Protein AF-A0A7K1UKZ8-F1 (afdb_monomer)

Radius of gyration: 24.45 Å; Cα contacts (8 Å, |Δi|>4): 675; chains: 1; bounding box: 59×45×68 Å

Structure 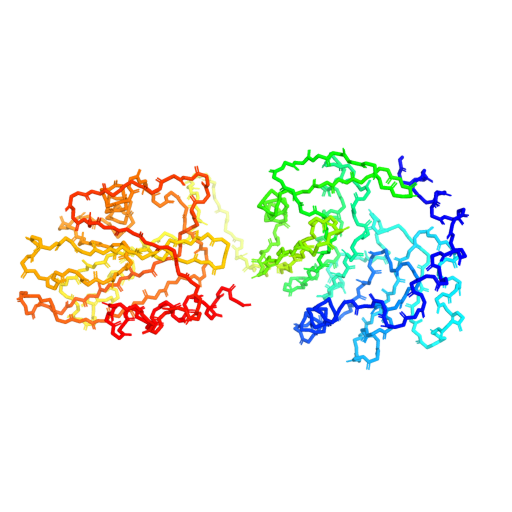(mmCIF, N/CA/C/O backbone):
data_AF-A0A7K1UKZ8-F1
#
_entry.id   AF-A0A7K1UKZ8-F1
#
loop_
_atom_site.group_PDB
_atom_site.id
_atom_site.type_symbol
_atom_site.label_atom_id
_atom_site.label_alt_id
_atom_site.label_comp_id
_atom_site.label_asym_id
_atom_site.label_entity_id
_atom_site.label_seq_id
_atom_site.pdbx_PDB_ins_code
_atom_site.Cartn_x
_atom_site.Cartn_y
_atom_site.Cartn_z
_atom_site.occupancy
_atom_site.B_iso_or_equiv
_atom_site.auth_seq_id
_atom_site.auth_comp_id
_atom_site.auth_asym_id
_atom_site.auth_atom_id
_atom_site.pdbx_PDB_model_num
ATOM 1 N N . MET A 1 1 ? 5.122 8.412 -27.633 1.00 58.38 1 MET A N 1
ATOM 2 C CA . MET A 1 1 ? 6.138 8.367 -26.555 1.00 58.38 1 MET A CA 1
ATOM 3 C C . MET A 1 1 ? 6.487 6.921 -26.185 1.00 58.38 1 MET A C 1
ATOM 5 O O . MET A 1 1 ? 7.669 6.599 -26.253 1.00 58.38 1 MET A O 1
ATOM 9 N N . ARG A 1 2 ? 5.505 6.025 -25.970 1.00 72.88 2 ARG A N 1
ATOM 10 C CA . ARG A 1 2 ? 5.730 4.571 -25.776 1.00 72.88 2 ARG A CA 1
ATOM 11 C C . ARG A 1 2 ? 6.567 3.891 -26.879 1.00 72.88 2 ARG A C 1
ATOM 13 O O . ARG A 1 2 ? 7.498 3.163 -26.563 1.00 72.88 2 ARG A O 1
ATOM 20 N N . GLU A 1 3 ? 6.360 4.220 -28.159 1.00 75.56 3 GLU A N 1
ATOM 21 C CA . GLU A 1 3 ? 7.221 3.733 -29.266 1.00 75.56 3 GLU A CA 1
ATOM 22 C C . GLU A 1 3 ? 8.694 4.164 -29.141 1.00 75.56 3 GLU A C 1
ATOM 24 O O . GLU A 1 3 ? 9.605 3.426 -29.521 1.00 75.56 3 GLU A O 1
ATOM 29 N N . GLY A 1 4 ? 8.946 5.352 -28.580 1.00 80.56 4 GLY A N 1
ATOM 30 C CA . GLY A 1 4 ? 10.297 5.849 -28.324 1.00 80.56 4 GLY A CA 1
ATOM 31 C C . GLY A 1 4 ? 10.990 5.081 -27.197 1.00 80.56 4 GLY A C 1
ATOM 32 O O . GLY A 1 4 ? 12.173 4.766 -27.317 1.00 80.56 4 GLY A O 1
ATOM 33 N N . VAL A 1 5 ? 10.238 4.735 -26.144 1.00 82.19 5 VAL A N 1
ATOM 34 C CA . VAL A 1 5 ? 10.697 3.888 -25.029 1.00 82.19 5 VAL A CA 1
ATOM 35 C C . VAL A 1 5 ? 10.978 2.467 -25.525 1.00 82.19 5 VAL A C 1
ATOM 37 O O . VAL A 1 5 ? 12.087 1.976 -25.319 1.00 82.19 5 VAL A O 1
ATOM 40 N N . ARG A 1 6 ? 10.049 1.860 -26.282 1.00 86.25 6 ARG A N 1
ATOM 41 C CA . ARG A 1 6 ? 10.244 0.561 -26.954 1.00 86.25 6 ARG A CA 1
ATOM 42 C C . ARG A 1 6 ? 11.535 0.542 -27.758 1.00 86.25 6 ARG A C 1
ATOM 44 O O . ARG A 1 6 ? 12.395 -0.297 -27.524 1.00 86.25 6 ARG A O 1
ATOM 51 N N . SER A 1 7 ? 11.704 1.512 -28.656 1.00 82.12 7 SER A N 1
ATOM 52 C CA . SER A 1 7 ? 12.892 1.602 -29.511 1.00 82.12 7 SER A CA 1
ATOM 53 C C . SER A 1 7 ? 14.187 1.738 -28.699 1.00 82.12 7 SER A C 1
ATOM 55 O O . SER A 1 7 ? 15.243 1.275 -29.127 1.00 82.12 7 SER A O 1
ATOM 57 N N . ALA A 1 8 ? 14.139 2.406 -27.541 1.00 83.31 8 ALA A N 1
ATOM 58 C CA . ALA A 1 8 ? 15.292 2.560 -26.661 1.00 83.31 8 ALA A CA 1
ATOM 59 C C . ALA A 1 8 ? 15.662 1.257 -25.942 1.00 83.31 8 ALA A C 1
ATOM 61 O O . ALA A 1 8 ? 16.851 0.938 -25.878 1.00 83.31 8 ALA A O 1
ATOM 62 N N . TYR A 1 9 ? 14.672 0.490 -25.479 1.00 84.56 9 TYR A N 1
ATOM 63 C CA . TYR A 1 9 ? 14.896 -0.850 -24.940 1.00 84.56 9 TYR A CA 1
ATOM 64 C C . TYR A 1 9 ? 15.387 -1.825 -26.009 1.00 84.56 9 TYR A C 1
ATOM 66 O O . TYR A 1 9 ? 16.390 -2.490 -25.777 1.00 84.56 9 TYR A O 1
ATOM 74 N N . GLN A 1 10 ? 14.780 -1.841 -27.201 1.00 84.50 10 GLN A N 1
ATOM 75 C CA . GLN A 1 10 ? 15.199 -2.700 -28.319 1.00 84.50 10 GLN A CA 1
ATOM 76 C C . GLN A 1 10 ? 16.688 -2.541 -28.646 1.00 84.50 10 GLN A C 1
ATOM 78 O O . GLN A 1 10 ? 17.429 -3.519 -28.708 1.00 84.50 10 GLN A O 1
ATOM 83 N N . ARG A 1 11 ? 17.178 -1.296 -28.741 1.00 85.69 11 ARG A N 1
ATOM 84 C CA . ARG A 1 11 ? 18.604 -1.017 -29.004 1.00 85.69 11 ARG A CA 1
ATOM 85 C C . ARG A 1 11 ? 19.558 -1.575 -27.946 1.00 85.69 11 ARG A C 1
ATOM 87 O O . ARG A 1 11 ? 20.734 -1.751 -28.245 1.00 85.69 11 ARG A O 1
ATOM 94 N N . ARG A 1 12 ? 19.081 -1.797 -26.720 1.00 82.56 12 ARG A N 1
ATOM 95 C CA . ARG A 1 12 ? 19.882 -2.254 -25.575 1.00 82.56 12 ARG A CA 1
ATOM 96 C C . ARG A 1 12 ? 19.432 -3.617 -25.048 1.00 82.56 12 ARG A C 1
ATOM 98 O O . ARG A 1 12 ? 19.890 -4.028 -23.985 1.00 82.56 12 ARG A O 1
ATOM 105 N N . ALA A 1 13 ? 18.573 -4.329 -25.780 1.00 78.56 13 ALA A N 1
ATOM 106 C CA . ALA A 1 13 ? 17.944 -5.554 -25.299 1.00 78.56 13 ALA A CA 1
ATOM 107 C C . ALA A 1 13 ? 18.986 -6.623 -24.942 1.00 78.56 13 ALA A C 1
ATOM 109 O O . ALA A 1 13 ? 18.919 -7.204 -23.864 1.00 78.56 13 ALA A O 1
ATOM 110 N N . GLY A 1 14 ? 20.014 -6.801 -25.781 1.00 75.06 14 GLY A N 1
ATOM 111 C CA . GLY A 1 14 ? 21.109 -7.740 -25.511 1.00 75.06 14 GLY A CA 1
ATOM 112 C C . GLY A 1 14 ? 21.893 -7.426 -24.229 1.00 75.06 14 GLY A C 1
ATOM 113 O O . GLY A 1 14 ? 22.193 -8.339 -23.463 1.00 75.06 14 GLY A O 1
ATOM 114 N N . GLU A 1 15 ? 22.170 -6.146 -23.952 1.00 78.25 15 GLU A N 1
ATOM 115 C CA . GLU A 1 15 ? 22.822 -5.718 -22.701 1.00 78.25 15 GLU A CA 1
ATOM 116 C C . GLU A 1 15 ? 21.927 -6.002 -21.488 1.00 78.25 15 GLU A C 1
ATOM 118 O O . GLU A 1 15 ? 22.398 -6.513 -20.476 1.00 78.25 15 GLU A O 1
ATOM 123 N N . TYR A 1 16 ? 20.629 -5.701 -21.595 1.00 72.69 16 TYR A N 1
ATOM 124 C CA . TYR A 1 16 ? 19.655 -5.907 -20.520 1.00 72.69 16 TYR A CA 1
ATOM 125 C C . TYR A 1 16 ? 19.423 -7.386 -20.219 1.00 72.69 16 TYR A C 1
ATOM 127 O O . TYR A 1 16 ? 19.373 -7.771 -19.056 1.00 72.69 16 TYR A O 1
ATOM 135 N N . VAL A 1 17 ? 19.329 -8.228 -21.249 1.00 73.62 17 VAL A N 1
ATOM 136 C CA . VAL A 1 17 ? 19.206 -9.684 -21.102 1.00 73.62 17 VAL A CA 1
ATOM 137 C C . VAL A 1 17 ? 20.426 -10.266 -20.391 1.00 73.62 17 VAL A C 1
ATOM 139 O O . VAL A 1 17 ? 20.264 -11.136 -19.540 1.00 73.62 17 VAL A O 1
ATOM 142 N N . GLN A 1 18 ? 21.633 -9.778 -20.690 1.00 68.50 18 GLN A N 1
ATOM 143 C CA . GLN A 1 18 ? 22.852 -10.217 -20.006 1.00 68.50 18 GLN A CA 1
ATOM 144 C C . GLN A 1 18 ? 22.936 -9.692 -18.567 1.00 68.50 18 GLN A C 1
ATOM 146 O O . GLN A 1 18 ? 23.303 -10.446 -17.671 1.00 68.50 18 GLN A O 1
ATOM 151 N N . ALA A 1 19 ? 22.578 -8.425 -18.335 1.00 64.50 19 ALA A N 1
ATOM 152 C CA . ALA A 1 19 ? 22.681 -7.779 -17.026 1.00 64.50 19 ALA A CA 1
ATOM 153 C C . ALA A 1 19 ? 21.597 -8.224 -16.028 1.00 64.50 19 ALA A C 1
ATOM 155 O O . ALA A 1 19 ? 21.877 -8.338 -14.841 1.00 64.50 19 ALA A O 1
ATOM 156 N N . LEU A 1 20 ? 20.371 -8.478 -16.495 1.00 59.72 20 LEU A N 1
ATOM 157 C CA . LEU A 1 20 ? 19.234 -8.927 -15.675 1.00 59.72 20 LEU A CA 1
ATOM 158 C C . LEU A 1 20 ? 19.019 -10.449 -15.735 1.00 59.72 20 LEU A C 1
ATOM 160 O O . LEU A 1 20 ? 18.125 -10.973 -15.080 1.00 59.72 20 LEU A O 1
ATOM 164 N N . GLY A 1 21 ? 19.794 -11.165 -16.556 1.00 48.41 21 GLY A N 1
ATOM 165 C CA . GLY A 1 21 ? 19.652 -12.606 -16.783 1.00 48.41 21 GLY A CA 1
ATOM 166 C C . GLY A 1 21 ? 20.233 -13.502 -15.689 1.00 48.41 21 GLY A C 1
ATOM 167 O O . GLY A 1 21 ? 19.978 -14.704 -15.714 1.00 48.41 21 GLY A O 1
ATOM 168 N N . SER A 1 22 ? 20.995 -12.963 -14.735 1.00 48.00 22 SER A N 1
ATOM 169 C CA . SER A 1 22 ? 21.419 -13.708 -13.546 1.00 48.00 22 SER A CA 1
ATOM 170 C C . SER A 1 22 ? 20.407 -13.511 -12.417 1.00 48.00 22 SER A C 1
ATOM 172 O O . SER A 1 22 ? 20.209 -12.385 -11.962 1.00 48.00 22 SER A O 1
ATOM 174 N N . LEU A 1 23 ? 19.822 -14.611 -11.927 1.00 44.19 23 LEU A N 1
ATOM 175 C CA . LEU A 1 23 ? 18.909 -14.658 -10.769 1.00 44.19 23 LEU A CA 1
ATOM 176 C C . LEU A 1 23 ? 19.487 -13.982 -9.501 1.00 44.19 23 LEU A C 1
ATOM 178 O O . LEU A 1 23 ? 18.732 -13.591 -8.617 1.00 44.19 23 LEU A O 1
ATOM 182 N N . ASP A 1 24 ? 20.806 -13.772 -9.448 1.00 44.72 24 ASP A N 1
ATOM 183 C CA . ASP A 1 24 ? 21.535 -13.069 -8.382 1.00 44.72 24 ASP A CA 1
ATOM 184 C C . ASP A 1 24 ? 21.300 -11.540 -8.326 1.00 44.72 24 ASP A C 1
ATOM 186 O O . ASP A 1 24 ? 21.796 -10.881 -7.414 1.00 44.72 24 ASP A O 1
ATOM 190 N N . VAL A 1 25 ? 20.564 -10.949 -9.280 1.00 49.34 25 VAL A N 1
ATOM 191 C CA . VAL A 1 25 ? 20.268 -9.495 -9.327 1.00 49.34 25 VAL A CA 1
ATOM 192 C C . VAL A 1 25 ? 18.915 -9.149 -8.691 1.00 49.34 25 VAL A C 1
ATOM 194 O O . VAL A 1 25 ? 18.618 -7.980 -8.444 1.00 49.34 25 VAL A O 1
ATOM 197 N N . MET A 1 26 ? 18.092 -10.150 -8.374 1.00 56.44 26 MET A N 1
ATOM 198 C CA . MET A 1 26 ? 16.847 -9.926 -7.645 1.00 56.44 26 MET A CA 1
ATOM 199 C C . MET A 1 26 ? 17.189 -9.561 -6.203 1.00 56.44 26 MET A C 1
ATOM 201 O O . MET A 1 26 ? 17.672 -10.402 -5.443 1.00 56.44 26 MET A O 1
ATOM 205 N N . ALA A 1 27 ? 16.931 -8.312 -5.811 1.00 66.00 27 ALA A N 1
ATOM 206 C CA . ALA A 1 27 ? 17.014 -7.940 -4.407 1.00 66.00 27 ALA A CA 1
ATOM 207 C C . ALA A 1 27 ? 16.127 -8.905 -3.606 1.00 66.00 27 ALA A C 1
ATOM 209 O O . ALA A 1 27 ? 14.957 -9.095 -3.944 1.00 66.00 27 ALA A O 1
ATOM 210 N N . SER A 1 28 ? 16.673 -9.529 -2.558 1.00 70.00 28 SER A N 1
ATOM 211 C CA . SER A 1 28 ? 15.958 -10.541 -1.767 1.00 70.00 28 SER A CA 1
ATOM 212 C C . SER A 1 28 ? 14.586 -10.052 -1.290 1.00 70.00 28 SER A C 1
ATOM 214 O O . SER A 1 28 ? 13.634 -10.827 -1.260 1.00 70.00 28 SER A O 1
ATOM 216 N N . ASN A 1 29 ? 14.475 -8.751 -1.008 1.00 71.50 29 ASN A N 1
ATOM 217 C CA . ASN A 1 29 ? 13.235 -8.091 -0.609 1.00 71.50 29 ASN A CA 1
ATOM 218 C C . ASN A 1 29 ? 12.181 -8.072 -1.730 1.00 71.50 29 ASN A C 1
ATOM 220 O O . ASN A 1 29 ? 11.011 -8.310 -1.455 1.00 71.50 29 ASN A O 1
ATOM 224 N N . ASP A 1 30 ? 12.580 -7.838 -2.985 1.00 82.06 30 ASP A N 1
ATOM 225 C CA . ASP A 1 30 ? 11.660 -7.845 -4.134 1.00 82.06 30 ASP A CA 1
ATOM 226 C C . ASP A 1 30 ? 11.121 -9.251 -4.370 1.00 82.06 30 ASP A C 1
ATOM 228 O O . ASP A 1 30 ? 9.927 -9.448 -4.584 1.00 82.06 30 ASP A O 1
ATOM 232 N N . ARG A 1 31 ? 12.004 -10.249 -4.257 1.00 83.94 31 ARG A N 1
ATOM 233 C CA . ARG A 1 31 ? 11.615 -11.654 -4.361 1.00 83.94 31 ARG A CA 1
ATOM 234 C C . ARG A 1 31 ? 10.628 -12.045 -3.275 1.00 83.94 31 ARG A C 1
ATOM 236 O O . ARG A 1 31 ? 9.640 -12.705 -3.586 1.00 83.94 31 ARG A O 1
ATOM 243 N N . GLN A 1 32 ? 10.892 -11.653 -2.033 1.00 84.19 32 GLN A N 1
ATOM 244 C CA . GLN A 1 32 ? 9.997 -11.929 -0.919 1.00 84.19 32 GLN A CA 1
ATOM 245 C C . GLN A 1 32 ? 8.630 -11.274 -1.144 1.00 84.19 32 GLN A C 1
ATOM 247 O O . GLN A 1 32 ? 7.627 -11.977 -1.125 1.00 84.19 32 GLN A O 1
ATOM 252 N N . LEU A 1 33 ? 8.593 -9.974 -1.450 1.00 84.75 33 LEU A N 1
ATOM 253 C CA . LEU A 1 33 ? 7.343 -9.244 -1.660 1.00 84.75 33 LEU A CA 1
ATOM 254 C C . LEU A 1 33 ? 6.517 -9.815 -2.820 1.00 84.75 33 LEU A C 1
ATOM 256 O O . LEU A 1 33 ? 5.311 -9.994 -2.683 1.00 84.75 33 LEU A O 1
ATOM 260 N N . ILE A 1 34 ? 7.150 -10.126 -3.956 1.00 93.00 34 ILE A N 1
ATOM 261 C CA . ILE A 1 34 ? 6.447 -10.699 -5.114 1.00 93.00 34 ILE A CA 1
ATOM 262 C C . ILE A 1 34 ? 5.932 -12.110 -4.802 1.00 93.00 34 ILE A C 1
ATOM 264 O O . ILE A 1 34 ? 4.845 -12.465 -5.253 1.00 93.00 34 ILE A O 1
ATOM 268 N N . SER A 1 35 ? 6.667 -12.897 -4.010 1.00 90.19 35 SER A N 1
ATOM 269 C CA . SER A 1 35 ? 6.220 -14.234 -3.591 1.00 90.19 35 SER A CA 1
ATOM 270 C C . SER A 1 35 ? 5.039 -14.151 -2.616 1.00 90.19 35 SER A C 1
ATOM 272 O O . SER A 1 35 ? 4.028 -14.805 -2.844 1.00 90.19 35 SER A O 1
ATOM 274 N N . GLU A 1 36 ? 5.119 -13.290 -1.594 1.00 89.50 36 GLU A N 1
ATOM 275 C CA . GLU A 1 36 ? 4.020 -13.024 -0.646 1.00 89.50 36 GLU A CA 1
ATOM 276 C C . GLU A 1 36 ? 2.758 -12.541 -1.375 1.00 89.50 36 GLU A C 1
ATOM 278 O O . GLU A 1 36 ? 1.648 -13.009 -1.115 1.00 89.50 36 GLU A O 1
ATOM 283 N N . TRP A 1 37 ? 2.927 -11.632 -2.339 1.00 94.38 37 TRP A N 1
ATOM 284 C CA . TRP A 1 37 ? 1.837 -11.172 -3.188 1.00 94.38 37 TRP A CA 1
ATOM 285 C C . TRP A 1 37 ? 1.213 -12.326 -3.970 1.00 94.38 37 TRP A C 1
ATOM 287 O O . TRP A 1 37 ? -0.006 -12.481 -3.941 1.00 94.38 37 TRP A O 1
ATOM 297 N N . ALA A 1 38 ? 2.030 -13.158 -4.618 1.00 93.62 38 ALA A N 1
ATOM 298 C CA . ALA A 1 38 ? 1.576 -14.284 -5.427 1.00 93.62 38 ALA A CA 1
ATOM 299 C C . ALA A 1 38 ? 0.776 -15.323 -4.626 1.00 93.62 38 ALA A C 1
ATOM 301 O O . ALA A 1 38 ? -0.231 -15.827 -5.121 1.00 93.62 38 ALA A O 1
ATOM 302 N N . GLU A 1 39 ? 1.177 -15.600 -3.383 1.00 89.81 39 GLU A N 1
ATOM 303 C CA . GLU A 1 39 ? 0.481 -16.527 -2.478 1.00 89.81 39 GLU A CA 1
ATOM 304 C C . GLU A 1 39 ? -0.950 -16.078 -2.141 1.00 89.81 39 GLU A C 1
ATOM 306 O O . GLU A 1 39 ? -1.807 -16.905 -1.828 1.00 89.81 39 GLU A O 1
ATOM 311 N N . SER A 1 40 ? -1.235 -14.777 -2.239 1.00 86.31 40 SER A N 1
ATOM 312 C CA . SER A 1 40 ? -2.568 -14.220 -1.985 1.00 86.31 40 SER A CA 1
ATOM 313 C C . SER A 1 40 ? -3.538 -14.333 -3.171 1.00 86.31 40 SER A C 1
ATOM 315 O O . SER A 1 40 ? -4.733 -14.049 -3.026 1.00 86.31 40 SER A O 1
ATOM 317 N N . LEU A 1 41 ? -3.042 -14.698 -4.359 1.00 91.12 41 LEU A N 1
ATOM 318 C CA . LEU A 1 41 ? -3.795 -14.594 -5.606 1.00 91.12 41 LEU A CA 1
ATOM 319 C C . LEU A 1 41 ? -4.626 -15.839 -5.894 1.00 91.12 41 LEU A C 1
ATOM 321 O O . LEU A 1 41 ? -4.264 -16.973 -5.594 1.00 91.12 41 LEU A O 1
ATOM 325 N N . THR A 1 42 ? -5.740 -15.615 -6.585 1.00 88.56 42 THR A N 1
ATOM 326 C CA . THR A 1 42 ? -6.522 -16.674 -7.225 1.00 88.56 42 THR A CA 1
ATOM 327 C C . THR A 1 42 ? -6.832 -16.260 -8.654 1.00 88.56 42 THR A C 1
ATOM 329 O O . THR A 1 42 ? -7.158 -15.101 -8.901 1.00 88.56 42 THR A O 1
ATOM 332 N N . GLY A 1 43 ? -6.750 -17.200 -9.595 1.00 94.44 43 GLY A N 1
ATOM 333 C CA . GLY A 1 43 ? -6.944 -16.930 -11.021 1.00 94.44 43 GLY A CA 1
ATOM 334 C C . GLY A 1 43 ? -5.651 -16.565 -11.754 1.00 94.44 43 GLY A C 1
ATOM 335 O O . GLY A 1 43 ? -4.557 -16.644 -11.200 1.00 94.44 43 GLY A O 1
ATOM 336 N N . ARG A 1 44 ? -5.796 -16.201 -13.030 1.00 97.88 44 ARG A N 1
ATOM 337 C CA . ARG A 1 44 ? -4.674 -15.925 -13.933 1.00 97.88 44 ARG A CA 1
ATOM 338 C C . ARG A 1 44 ? -3.951 -14.629 -13.578 1.00 97.88 44 ARG A C 1
ATOM 340 O O . ARG A 1 44 ? -4.593 -13.634 -13.246 1.00 97.88 44 ARG A O 1
ATOM 347 N N . VAL A 1 45 ? -2.632 -14.626 -13.718 1.00 98.62 45 VAL A N 1
ATOM 348 C CA . VAL A 1 45 ? -1.763 -13.479 -13.457 1.00 98.62 45 VAL A CA 1
ATOM 349 C C . VAL A 1 45 ? -1.081 -13.012 -14.738 1.00 98.62 45 VAL A C 1
ATOM 351 O O . VAL A 1 45 ? -0.701 -13.817 -15.587 1.00 98.62 45 VAL A O 1
ATOM 354 N N . VAL A 1 46 ? -0.904 -11.701 -14.868 1.00 98.69 46 VAL A N 1
ATOM 355 C CA . VAL A 1 46 ? -0.099 -11.096 -15.934 1.00 98.69 46 VAL A CA 1
ATOM 356 C C . VAL A 1 46 ? 1.104 -10.394 -15.332 1.00 98.69 46 VAL A C 1
ATOM 358 O O . VAL A 1 46 ? 0.949 -9.577 -14.430 1.00 98.69 46 VAL A O 1
ATOM 361 N N . ASP A 1 47 ? 2.289 -10.676 -15.861 1.00 98.62 47 ASP A N 1
ATOM 362 C CA . ASP A 1 47 ? 3.484 -9.857 -15.652 1.00 98.62 47 ASP A CA 1
ATOM 363 C C . ASP A 1 47 ? 3.568 -8.823 -16.787 1.00 98.62 47 ASP A C 1
ATOM 365 O O . ASP A 1 47 ? 3.936 -9.134 -17.922 1.00 98.62 47 ASP A O 1
ATOM 369 N N . ALA A 1 48 ? 3.095 -7.610 -16.501 1.00 98.38 48 ALA A N 1
ATOM 370 C CA . ALA A 1 48 ? 2.905 -6.513 -17.439 1.00 98.38 48 ALA A CA 1
ATOM 371 C C . ALA A 1 48 ? 4.201 -5.710 -17.607 1.00 98.38 48 ALA A C 1
ATOM 373 O O . ALA A 1 48 ? 4.596 -4.950 -16.721 1.00 98.38 48 ALA A O 1
ATOM 374 N N . GLY A 1 49 ? 4.833 -5.836 -18.773 1.00 96.88 49 GLY A N 1
ATOM 375 C CA . GLY A 1 49 ? 6.192 -5.360 -19.033 1.00 96.88 49 GLY A CA 1
ATOM 376 C C . GLY A 1 49 ? 7.241 -6.299 -18.441 1.00 96.88 49 GLY A C 1
ATOM 377 O O . GLY A 1 49 ? 8.132 -5.849 -17.723 1.00 96.88 49 GLY A O 1
ATOM 378 N N . CYS A 1 50 ? 7.112 -7.603 -18.715 1.00 96.38 50 CYS A N 1
ATOM 379 C CA . CYS A 1 50 ? 7.923 -8.653 -18.089 1.00 96.38 50 CYS A CA 1
ATOM 380 C C . CYS A 1 50 ? 9.421 -8.590 -18.434 1.00 96.38 50 CYS A C 1
ATOM 382 O O . CYS A 1 50 ? 10.249 -9.260 -17.803 1.00 96.38 50 CYS A O 1
ATOM 384 N N . GLY A 1 51 ? 9.789 -7.834 -19.473 1.00 93.69 51 GLY A N 1
ATOM 385 C CA . GLY A 1 51 ? 11.144 -7.735 -19.982 1.00 93.69 51 GLY A CA 1
ATOM 386 C C . GLY A 1 51 ? 11.751 -9.122 -20.228 1.00 93.69 51 GLY A C 1
ATOM 387 O O . GLY A 1 51 ? 11.104 -9.992 -20.814 1.00 93.69 51 GLY A O 1
ATOM 388 N N . PRO A 1 52 ? 12.980 -9.381 -19.746 1.00 90.81 52 PRO A N 1
ATOM 389 C CA . PRO A 1 52 ? 13.628 -10.685 -19.865 1.00 90.81 52 PRO A CA 1
ATOM 390 C C . PRO A 1 52 ? 12.931 -11.853 -19.127 1.00 90.81 52 PRO A C 1
ATOM 392 O O . PRO A 1 52 ? 13.462 -12.959 -19.170 1.00 90.81 52 PRO A O 1
ATOM 395 N N . GLY A 1 53 ? 11.814 -11.646 -18.423 1.00 94.00 53 GLY A N 1
ATOM 396 C CA . GLY A 1 53 ? 10.930 -12.723 -17.958 1.00 94.00 53 GLY A CA 1
ATOM 397 C C . GLY A 1 53 ? 11.322 -13.435 -16.660 1.00 94.00 53 GLY A C 1
ATOM 398 O O . GLY A 1 53 ? 10.764 -14.485 -16.358 1.00 94.00 53 GLY A O 1
ATOM 399 N N . HIS A 1 54 ? 12.269 -12.907 -15.879 1.00 91.25 54 HIS A N 1
ATOM 400 C CA . HIS A 1 54 ? 12.716 -13.552 -14.634 1.00 91.25 54 HIS A CA 1
ATOM 401 C C . HIS A 1 54 ? 11.637 -13.554 -13.535 1.00 91.25 54 HIS A C 1
ATOM 403 O O . HIS A 1 54 ? 11.498 -14.551 -12.831 1.00 91.25 54 HIS A O 1
ATOM 409 N N . TRP A 1 55 ? 10.838 -12.485 -13.413 1.00 94.62 55 TRP A N 1
ATOM 410 C CA . TRP A 1 55 ? 9.698 -12.450 -12.486 1.00 94.62 55 TRP A CA 1
ATOM 411 C C . TRP A 1 55 ? 8.574 -13.379 -12.936 1.00 94.62 55 TRP A C 1
ATOM 413 O O . TRP A 1 55 ? 8.069 -14.156 -12.129 1.00 94.62 55 TRP A O 1
ATOM 423 N N . THR A 1 56 ? 8.253 -13.382 -14.232 1.00 97.50 56 THR A N 1
ATOM 424 C CA . THR A 1 56 ? 7.314 -14.349 -14.813 1.00 97.50 56 THR A CA 1
ATOM 425 C C . THR A 1 56 ? 7.746 -15.788 -14.521 1.00 97.50 56 THR A C 1
ATOM 427 O O . THR A 1 56 ? 6.927 -16.599 -14.100 1.00 97.50 56 THR A O 1
ATOM 430 N N . GLN A 1 57 ? 9.038 -16.100 -14.683 1.00 95.94 57 GLN A N 1
ATOM 431 C CA . GLN A 1 57 ? 9.589 -17.419 -14.367 1.00 95.94 57 GLN A CA 1
ATOM 432 C C . GLN A 1 57 ? 9.426 -17.767 -12.885 1.00 95.94 57 GLN A C 1
ATOM 434 O O . GLN A 1 57 ? 8.985 -18.870 -12.573 1.00 95.94 57 GLN A O 1
ATOM 439 N N . LEU A 1 58 ? 9.756 -16.843 -11.977 1.00 94.06 58 LEU A N 1
ATOM 440 C CA . LEU A 1 58 ? 9.602 -17.055 -10.535 1.00 94.06 58 LEU A CA 1
ATOM 441 C C . LEU A 1 58 ? 8.148 -17.400 -10.172 1.00 94.06 58 LEU A C 1
ATOM 443 O O . LEU A 1 58 ? 7.899 -18.339 -9.414 1.00 94.06 58 LEU A O 1
ATOM 447 N N . LEU A 1 59 ? 7.190 -16.646 -10.716 1.00 96.75 59 LEU A N 1
ATOM 448 C CA . LEU A 1 59 ? 5.763 -16.871 -10.486 1.00 96.75 59 LEU A CA 1
ATOM 449 C C . LEU A 1 59 ? 5.318 -18.228 -11.048 1.00 96.75 59 LEU A C 1
ATOM 451 O O . LEU A 1 59 ? 4.632 -18.985 -10.361 1.00 96.75 59 LEU A O 1
ATOM 455 N N . TYR A 1 60 ? 5.768 -18.571 -12.257 1.00 97.69 60 TYR A N 1
ATOM 456 C CA . TYR A 1 60 ? 5.474 -19.854 -12.894 1.00 97.69 60 TYR A CA 1
ATOM 457 C C . TYR A 1 60 ? 6.005 -21.040 -12.072 1.00 97.69 60 TYR A C 1
ATOM 459 O O . TYR A 1 60 ? 5.275 -21.998 -11.817 1.00 97.69 60 TYR A O 1
ATOM 467 N N . GLU A 1 61 ? 7.249 -20.969 -11.586 1.00 95.31 61 GLU A N 1
ATOM 468 C CA . GLU A 1 61 ? 7.844 -22.000 -10.719 1.00 95.31 61 GLU A CA 1
ATOM 469 C C . GLU A 1 61 ? 7.127 -22.138 -9.371 1.00 95.31 61 GLU A C 1
ATOM 471 O O . GLU A 1 61 ? 7.132 -23.216 -8.776 1.00 95.31 61 GLU A O 1
ATOM 476 N N . SER A 1 62 ? 6.471 -21.069 -8.919 1.00 93.31 62 SER A N 1
ATOM 477 C CA . SER A 1 62 ? 5.648 -21.055 -7.706 1.00 93.31 62 SER A CA 1
ATOM 478 C C . SER A 1 62 ? 4.237 -21.622 -7.933 1.00 93.31 62 SER A C 1
ATOM 480 O O . SER A 1 62 ? 3.431 -21.657 -7.008 1.00 93.31 62 SER A O 1
ATOM 482 N N . GLY A 1 63 ? 3.928 -22.094 -9.147 1.00 95.81 63 GLY A N 1
ATOM 483 C CA . GLY A 1 63 ? 2.646 -22.712 -9.495 1.00 95.81 63 GLY A CA 1
ATOM 484 C C . GLY A 1 63 ? 1.543 -21.723 -9.882 1.00 95.81 63 GLY A C 1
ATOM 485 O O . GLY A 1 63 ? 0.384 -22.125 -9.987 1.00 95.81 63 GLY A O 1
ATOM 486 N N . VAL A 1 64 ? 1.879 -20.450 -10.104 1.00 97.31 64 VAL A N 1
ATOM 487 C CA . VAL A 1 64 ? 0.930 -19.426 -10.559 1.00 97.31 64 VAL A CA 1
ATOM 488 C C . VAL A 1 64 ? 0.628 -19.620 -12.052 1.00 97.31 64 VAL A C 1
ATOM 490 O O . VAL A 1 64 ? 1.548 -19.774 -12.855 1.00 97.31 64 VAL A O 1
ATOM 493 N N . ASP A 1 65 ? -0.651 -19.562 -12.451 1.00 97.81 65 ASP A N 1
ATOM 494 C CA . ASP A 1 65 ? -1.047 -19.448 -13.868 1.00 97.81 65 ASP A CA 1
ATOM 495 C C . ASP A 1 65 ? -0.697 -18.043 -14.369 1.00 97.81 65 ASP A C 1
ATOM 497 O O . ASP A 1 65 ? -1.514 -17.125 -14.291 1.00 97.81 65 ASP A O 1
ATOM 501 N N . VAL A 1 66 ? 0.548 -17.859 -14.807 1.00 98.56 66 VAL A N 1
ATOM 502 C CA . VAL A 1 66 ? 1.105 -16.563 -15.206 1.00 98.56 66 VAL A CA 1
ATOM 503 C C . VAL A 1 66 ? 1.455 -16.523 -16.692 1.00 98.56 66 VAL A C 1
ATOM 505 O O . VAL A 1 66 ? 1.940 -17.501 -17.261 1.00 98.56 66 VAL A O 1
ATOM 508 N N . VAL A 1 67 ? 1.258 -15.358 -17.309 1.00 98.62 67 VAL A N 1
ATOM 509 C CA . VAL A 1 67 ? 1.800 -15.017 -18.629 1.00 98.62 67 VAL A CA 1
ATOM 510 C C . VAL A 1 67 ? 2.548 -13.688 -18.568 1.00 98.62 67 VAL A C 1
ATOM 512 O O . VAL A 1 67 ? 2.052 -12.708 -18.011 1.00 98.62 67 VAL A O 1
ATOM 515 N N . GLY A 1 68 ? 3.754 -13.653 -19.130 1.00 98.56 68 GLY A N 1
ATOM 516 C CA . GLY A 1 68 ? 4.529 -12.424 -19.283 1.00 98.56 68 GLY A CA 1
ATOM 517 C C . GLY A 1 68 ? 4.171 -11.706 -20.579 1.00 98.56 68 GLY A C 1
ATOM 518 O O . GLY A 1 68 ? 4.125 -12.335 -21.636 1.00 98.56 68 GLY A O 1
ATOM 519 N N . ILE A 1 69 ? 3.921 -10.400 -20.511 1.00 98.38 69 ILE A N 1
ATOM 520 C CA . ILE A 1 69 ? 3.628 -9.563 -21.679 1.00 98.38 69 ILE A CA 1
ATOM 521 C C . ILE A 1 69 ? 4.658 -8.443 -21.759 1.00 98.38 69 ILE A C 1
ATOM 523 O O . ILE A 1 69 ? 4.821 -7.689 -20.803 1.00 98.38 69 ILE A O 1
ATOM 527 N N . ASP A 1 70 ? 5.321 -8.290 -22.904 1.00 97.31 70 ASP A N 1
ATOM 528 C CA . ASP A 1 70 ? 6.225 -7.164 -23.152 1.00 97.31 70 ASP A CA 1
ATOM 529 C C . ASP A 1 70 ? 6.118 -6.651 -24.593 1.00 97.31 70 ASP A C 1
ATOM 531 O O . ASP A 1 70 ? 5.853 -7.405 -25.529 1.00 97.31 70 ASP A O 1
ATOM 535 N N . MET A 1 71 ? 6.330 -5.350 -24.788 1.00 95.12 71 MET A N 1
ATOM 536 C CA . MET A 1 71 ? 6.251 -4.710 -26.103 1.00 95.12 71 MET A CA 1
ATOM 537 C C . MET A 1 71 ? 7.541 -4.861 -26.929 1.00 95.12 71 MET A C 1
ATOM 539 O O . MET A 1 71 ? 7.566 -4.513 -28.113 1.00 95.12 71 MET A O 1
ATOM 543 N N . VAL A 1 72 ? 8.631 -5.308 -26.299 1.00 93.62 72 VAL A N 1
ATOM 544 C CA . VAL A 1 72 ? 9.951 -5.525 -26.898 1.00 93.62 72 VAL A CA 1
ATOM 545 C C . VAL A 1 72 ? 10.070 -6.991 -27.312 1.00 93.62 72 VAL A C 1
ATOM 547 O O . VAL A 1 72 ? 10.292 -7.875 -26.486 1.00 93.62 72 VAL A O 1
ATOM 550 N N . GLU A 1 73 ? 9.938 -7.246 -28.612 1.00 94.44 73 GLU A N 1
ATOM 551 C CA . GLU A 1 73 ? 9.967 -8.593 -29.206 1.00 94.44 73 GLU A CA 1
ATOM 552 C C . GLU A 1 73 ? 11.220 -9.381 -28.797 1.00 94.44 73 GLU A C 1
ATOM 554 O O . GLU A 1 73 ? 11.122 -10.531 -28.378 1.00 94.44 73 GLU A O 1
ATOM 559 N N . GLU A 1 74 ? 12.383 -8.730 -28.800 1.00 92.75 74 GLU A N 1
ATOM 560 C CA . GLU A 1 74 ? 13.671 -9.328 -28.451 1.00 92.75 74 GLU A CA 1
ATOM 561 C C . GLU A 1 74 ? 13.729 -9.820 -26.992 1.00 92.75 74 GLU A C 1
ATOM 563 O O . GLU A 1 74 ? 14.419 -10.796 -26.683 1.00 92.75 74 GLU A O 1
ATOM 568 N N . PHE A 1 75 ? 12.996 -9.173 -26.078 1.00 93.81 75 PHE A N 1
ATOM 569 C CA . PHE A 1 75 ? 12.876 -9.636 -24.696 1.00 93.81 75 PHE A CA 1
ATOM 570 C C . PHE A 1 75 ? 12.017 -10.891 -24.603 1.00 93.81 75 PHE A C 1
ATOM 572 O O . PHE A 1 75 ? 12.423 -11.848 -23.943 1.00 93.81 75 PHE A O 1
ATOM 579 N N . VAL A 1 76 ? 10.882 -10.914 -25.303 1.00 96.25 76 VAL A N 1
ATOM 580 C CA . VAL A 1 76 ? 9.968 -12.062 -25.332 1.00 96.25 76 VAL A CA 1
ATOM 581 C C . VAL A 1 76 ? 10.629 -13.277 -25.982 1.00 96.25 76 VAL A C 1
ATOM 583 O O . VAL A 1 76 ? 10.533 -14.381 -25.449 1.00 96.25 76 VAL A O 1
ATOM 586 N N . GLU A 1 77 ? 11.335 -13.096 -27.100 1.00 95.69 77 GLU A N 1
ATOM 587 C CA . GLU A 1 77 ? 12.099 -14.164 -27.755 1.00 95.69 77 GLU A CA 1
ATOM 588 C C . GLU A 1 77 ? 13.156 -14.741 -26.809 1.00 95.69 77 GLU A C 1
ATOM 590 O O . GLU A 1 77 ? 13.177 -15.946 -26.552 1.00 95.69 77 GLU A O 1
ATOM 595 N N . SER A 1 78 ? 13.965 -13.876 -26.193 1.00 93.81 78 SER A N 1
ATOM 596 C CA . SER A 1 78 ? 14.984 -14.305 -25.235 1.00 93.81 78 SER A CA 1
ATOM 597 C C . SER A 1 78 ? 14.393 -14.967 -23.983 1.00 93.81 78 SER A C 1
ATOM 599 O O . SER A 1 78 ? 15.004 -15.871 -23.407 1.00 93.81 78 SER A O 1
ATOM 601 N N . ALA A 1 79 ? 13.232 -14.514 -23.504 1.00 94.94 79 ALA A N 1
ATOM 602 C CA . ALA A 1 79 ? 12.530 -15.129 -22.380 1.00 94.94 79 ALA A CA 1
ATOM 603 C C . ALA A 1 79 ? 12.044 -16.542 -22.737 1.00 94.94 79 ALA A C 1
ATOM 605 O O . ALA A 1 79 ? 12.306 -17.473 -21.981 1.00 94.94 79 ALA A O 1
ATOM 606 N N . LYS A 1 80 ? 11.449 -16.732 -23.923 1.00 97.06 80 LYS A N 1
ATOM 607 C CA . LYS A 1 80 ? 11.025 -18.052 -24.429 1.00 97.06 80 LYS A CA 1
ATOM 608 C C . LYS A 1 80 ? 12.188 -19.025 -24.597 1.00 97.06 80 LYS A C 1
ATOM 610 O O . LYS A 1 80 ? 12.038 -20.206 -24.300 1.00 97.06 80 LYS A O 1
ATOM 615 N N . GLU A 1 81 ? 13.344 -18.548 -25.055 1.00 95.25 81 GLU A N 1
ATOM 616 C CA . GLU A 1 81 ? 14.543 -19.385 -25.180 1.00 95.25 81 GLU A CA 1
ATOM 617 C C . GLU A 1 81 ? 15.076 -19.848 -23.818 1.00 95.25 81 GLU A C 1
ATOM 619 O O . GLU A 1 81 ? 15.459 -21.007 -23.662 1.00 95.25 81 GLU A O 1
ATOM 624 N N . ARG A 1 82 ? 15.095 -18.954 -22.821 1.00 92.88 82 ARG A N 1
ATOM 625 C CA . ARG A 1 82 ? 15.605 -19.259 -21.474 1.00 92.88 82 ARG A CA 1
ATOM 626 C C . ARG A 1 82 ? 14.624 -20.069 -20.635 1.00 92.88 82 ARG A C 1
ATOM 628 O O . ARG A 1 82 ? 15.050 -20.918 -19.856 1.00 92.88 82 ARG A O 1
ATOM 635 N N . PHE A 1 83 ? 13.331 -19.819 -20.805 1.00 96.06 83 PHE A N 1
ATOM 636 C CA . PHE A 1 83 ? 12.251 -20.373 -19.996 1.00 96.06 83 PHE A CA 1
ATOM 637 C C . PHE A 1 83 ? 11.184 -21.022 -20.895 1.00 96.06 83 PHE A C 1
ATOM 639 O O . PHE A 1 83 ? 10.052 -20.547 -20.969 1.00 96.06 83 PHE A O 1
ATOM 646 N N . PRO A 1 84 ? 11.508 -22.130 -21.588 1.00 96.50 84 PRO A N 1
ATOM 647 C CA . PRO A 1 84 ? 10.665 -22.687 -22.653 1.00 96.50 84 PRO A CA 1
ATOM 648 C C . PRO A 1 84 ? 9.311 -23.240 -22.185 1.00 96.50 84 PRO A C 1
ATOM 650 O O . PRO A 1 84 ? 8.461 -23.545 -23.016 1.00 96.50 84 PRO A O 1
ATOM 653 N N . SER A 1 85 ? 9.113 -23.417 -20.876 1.00 97.31 85 SER A N 1
ATOM 654 C CA . SER A 1 85 ? 7.830 -23.848 -20.296 1.00 97.31 85 SER A CA 1
ATOM 655 C C . SER A 1 85 ? 6.945 -22.685 -19.843 1.00 97.31 85 SER A C 1
ATOM 657 O O . SER A 1 85 ? 5.760 -22.896 -19.612 1.00 97.31 85 SER A O 1
ATOM 659 N N . THR A 1 86 ? 7.498 -21.477 -19.732 1.00 98.19 86 THR A N 1
ATOM 660 C CA . THR A 1 86 ? 6.795 -20.315 -19.183 1.00 98.19 86 THR A CA 1
ATOM 661 C C . THR A 1 86 ? 6.118 -19.529 -20.311 1.00 98.19 86 THR A C 1
ATOM 663 O O . THR A 1 86 ? 6.757 -19.266 -21.335 1.00 98.19 86 THR A O 1
ATOM 666 N N . PRO A 1 87 ? 4.827 -19.166 -20.183 1.00 98.38 87 PRO A N 1
ATOM 667 C CA . PRO A 1 87 ? 4.122 -18.419 -21.221 1.00 98.38 87 PRO A CA 1
ATOM 668 C C . PRO A 1 87 ? 4.611 -16.968 -21.337 1.00 98.38 87 PRO A C 1
ATOM 670 O O . PRO A 1 87 ? 4.614 -16.224 -20.356 1.00 98.38 87 PRO A O 1
ATOM 673 N N . PHE A 1 88 ? 4.945 -16.545 -22.560 1.00 98.44 88 PHE A N 1
ATOM 674 C CA . PHE A 1 88 ? 5.271 -15.152 -22.883 1.00 98.44 88 PHE A CA 1
ATOM 675 C C . PHE A 1 88 ? 4.625 -14.711 -24.197 1.00 98.44 88 PHE A C 1
ATOM 677 O O . PHE A 1 88 ? 4.627 -15.456 -25.186 1.00 98.44 88 PHE A O 1
ATOM 684 N N . GLU A 1 89 ? 4.159 -13.469 -24.250 1.00 98.00 89 GLU A N 1
ATOM 685 C CA . GLU A 1 89 ? 3.535 -12.869 -25.426 1.00 98.00 89 GLU A CA 1
ATOM 686 C C . GLU A 1 89 ? 4.047 -11.450 -25.683 1.00 98.00 89 GLU A C 1
ATOM 688 O O . GLU A 1 89 ? 4.422 -10.717 -24.770 1.00 98.00 89 GLU A O 1
ATOM 693 N N . VAL A 1 90 ? 4.070 -11.068 -26.960 1.00 97.69 90 VAL A N 1
ATOM 694 C CA . VAL A 1 90 ? 4.371 -9.689 -27.353 1.00 97.69 90 VAL A CA 1
ATOM 695 C C . VAL A 1 90 ? 3.084 -8.877 -27.253 1.00 97.69 90 VAL A C 1
ATOM 697 O O . VAL A 1 90 ? 2.092 -9.237 -27.885 1.00 97.69 90 VAL A O 1
ATOM 700 N N . GLY A 1 91 ? 3.093 -7.776 -26.503 1.00 95.94 91 GLY A N 1
ATOM 701 C CA . GLY A 1 91 ? 1.907 -6.938 -26.313 1.00 95.94 91 GLY A CA 1
ATOM 702 C C . GLY A 1 91 ? 2.189 -5.606 -25.617 1.00 95.94 91 GLY A C 1
ATOM 703 O O . GLY A 1 91 ? 3.243 -5.410 -25.021 1.00 95.94 91 GLY A O 1
ATOM 704 N N . ASP A 1 92 ? 1.240 -4.672 -25.709 1.00 94.81 92 ASP A N 1
ATOM 705 C CA . ASP A 1 92 ? 1.271 -3.405 -24.965 1.00 94.81 92 ASP A CA 1
ATOM 706 C C . ASP A 1 92 ? 0.455 -3.578 -23.680 1.00 94.81 92 ASP A C 1
ATOM 708 O O . ASP A 1 92 ? -0.743 -3.848 -23.740 1.00 94.81 92 ASP A O 1
ATOM 712 N N . PHE A 1 93 ? 1.076 -3.401 -22.512 1.00 94.81 93 PHE A N 1
ATOM 713 C CA . PHE A 1 93 ? 0.352 -3.486 -21.242 1.00 94.81 93 PHE A CA 1
ATOM 714 C C . PHE A 1 93 ? -0.714 -2.391 -21.087 1.00 94.81 93 PHE A C 1
ATOM 716 O O . PHE A 1 93 ? -1.591 -2.513 -20.242 1.00 94.81 93 PHE A O 1
ATOM 723 N N . ALA A 1 94 ? -0.661 -1.318 -21.884 1.00 94.19 94 ALA A N 1
ATOM 724 C CA . ALA A 1 94 ? -1.706 -0.298 -21.913 1.00 94.19 94 ALA A CA 1
ATOM 725 C C . ALA A 1 94 ? -2.945 -0.723 -22.730 1.00 94.19 94 ALA A C 1
ATOM 727 O O . ALA A 1 94 ? -3.892 0.052 -22.836 1.00 94.19 94 ALA A O 1
ATOM 728 N N . SER A 1 95 ? -2.923 -1.911 -23.346 1.00 95.06 95 SER A N 1
ATOM 729 C CA . SER A 1 95 ? -4.047 -2.534 -24.053 1.00 95.06 95 SER A CA 1
ATOM 730 C C . SER A 1 95 ? -3.891 -4.055 -23.993 1.00 95.06 95 SER A C 1
ATOM 732 O O . SER A 1 95 ? -3.507 -4.698 -24.974 1.00 95.06 95 SER A O 1
ATOM 734 N N . LEU A 1 96 ? -4.152 -4.629 -22.824 1.00 94.06 96 LEU A N 1
ATOM 735 C CA . LEU A 1 96 ? -3.941 -6.044 -22.567 1.00 94.06 96 LEU A CA 1
ATOM 736 C C . LEU A 1 96 ? -4.931 -6.914 -23.368 1.00 94.06 96 LEU A C 1
ATOM 738 O O . LEU A 1 96 ? -6.106 -6.562 -23.497 1.00 94.06 96 LEU A O 1
ATOM 742 N N . PRO A 1 97 ? -4.509 -8.092 -23.866 1.00 92.94 97 PRO A N 1
ATOM 743 C CA . PRO A 1 97 ? -5.339 -8.978 -24.684 1.00 92.94 97 PRO A CA 1
ATOM 744 C C . PRO A 1 97 ? -6.321 -9.823 -23.847 1.00 92.94 97 PRO A C 1
ATOM 746 O O . PRO A 1 97 ? -6.563 -10.988 -24.157 1.00 92.94 97 PRO A O 1
ATOM 749 N N . PHE A 1 98 ? -6.882 -9.249 -22.780 1.00 94.38 98 PHE A N 1
ATOM 750 C CA . PHE A 1 98 ? -7.857 -9.900 -21.903 1.00 94.38 98 PHE A CA 1
ATOM 751 C C . PHE A 1 98 ? -9.180 -9.142 -21.919 1.00 94.38 98 PHE A C 1
ATOM 753 O O . PHE A 1 98 ? -9.218 -7.909 -21.983 1.00 94.38 98 PHE A O 1
ATOM 760 N N . GLU A 1 99 ? -10.278 -9.885 -21.840 1.00 94.31 99 GLU A N 1
ATOM 761 C CA . GLU A 1 99 ? -11.594 -9.300 -21.601 1.00 94.31 99 GLU A CA 1
ATOM 762 C C . GLU A 1 99 ? -11.689 -8.779 -20.159 1.00 94.31 99 GLU A C 1
ATOM 764 O O . GLU A 1 99 ? -10.801 -8.981 -19.324 1.00 94.31 99 GLU A O 1
ATOM 769 N N . ASP A 1 100 ? -12.776 -8.078 -19.864 1.00 94.88 100 ASP A N 1
ATOM 770 C CA . ASP A 1 100 ? -13.008 -7.504 -18.546 1.00 94.88 100 ASP A CA 1
ATOM 771 C C . ASP A 1 100 ? -13.029 -8.597 -17.467 1.00 94.88 100 ASP A C 1
ATOM 773 O O . ASP A 1 100 ? -13.645 -9.650 -17.634 1.00 94.88 100 ASP A O 1
ATOM 777 N N . MET A 1 101 ? -12.405 -8.311 -16.322 1.00 95.38 101 MET A N 1
ATOM 778 C CA . MET A 1 101 ? -12.452 -9.150 -15.118 1.00 95.38 101 MET A CA 1
ATOM 779 C C . MET A 1 101 ? -11.914 -10.583 -15.289 1.00 95.38 101 MET A C 1
ATOM 781 O O . MET A 1 101 ? -12.355 -11.490 -14.586 1.00 95.38 101 MET A O 1
ATOM 785 N N . GLN A 1 102 ? -10.960 -10.806 -16.195 1.00 96.50 102 GLN A N 1
ATOM 786 C CA . GLN A 1 102 ? -10.358 -12.127 -16.421 1.00 96.50 102 GLN A CA 1
ATOM 787 C C . GLN A 1 102 ? -9.110 -12.416 -15.572 1.00 96.50 102 GLN A C 1
ATOM 789 O O . GLN A 1 102 ? -8.670 -13.566 -15.513 1.00 96.50 102 GLN A O 1
ATOM 794 N N . LEU A 1 103 ? -8.522 -11.404 -14.929 1.00 98.06 103 LEU A N 1
ATOM 795 C CA . LEU A 1 103 ? -7.249 -11.536 -14.220 1.00 98.06 103 LEU A CA 1
ATOM 796 C C . LEU A 1 103 ? -7.425 -11.543 -12.702 1.00 98.06 103 LEU A C 1
ATOM 798 O O . LEU A 1 103 ? -8.045 -10.656 -12.120 1.00 98.06 103 LEU A O 1
ATOM 802 N N . GLY A 1 104 ? -6.802 -12.526 -12.061 1.00 97.38 104 GLY A N 1
ATOM 803 C CA . GLY A 1 104 ? -6.604 -12.602 -10.620 1.00 97.38 104 GLY A CA 1
ATOM 804 C C . GLY A 1 104 ? -5.510 -11.677 -10.102 1.00 97.38 104 GLY A C 1
ATOM 805 O O . GLY A 1 104 ? -5.605 -11.188 -8.976 1.00 97.38 104 GLY A O 1
ATOM 806 N N . GLY A 1 105 ? -4.501 -11.394 -10.929 1.00 98.44 105 GLY A N 1
ATOM 807 C CA . GLY A 1 105 ? -3.434 -10.474 -10.562 1.00 98.44 105 GLY A CA 1
ATOM 808 C C . GLY A 1 105 ? -2.715 -9.823 -11.739 1.00 98.44 105 GLY A C 1
ATOM 809 O O . GLY A 1 105 ? -2.669 -10.372 -12.839 1.00 98.44 105 GLY A O 1
ATOM 810 N N . ILE A 1 106 ? -2.131 -8.653 -11.494 1.00 98.81 106 ILE A N 1
ATOM 811 C CA . ILE A 1 106 ? -1.223 -7.959 -12.410 1.00 98.81 106 ILE A CA 1
ATOM 812 C C . ILE A 1 106 ? 0.039 -7.574 -11.635 1.00 98.81 106 ILE A C 1
ATOM 814 O O . ILE A 1 106 ? -0.035 -6.874 -10.627 1.00 98.81 106 ILE A O 1
ATOM 818 N N . LEU A 1 107 ? 1.198 -8.010 -12.117 1.00 98.81 107 LEU A N 1
ATOM 819 C CA . LEU A 1 107 ? 2.501 -7.523 -11.686 1.00 98.81 107 LEU A CA 1
ATOM 820 C C . LEU A 1 107 ? 2.966 -6.457 -12.684 1.00 98.81 107 LEU A C 1
ATOM 822 O O . LEU A 1 107 ? 3.079 -6.735 -13.870 1.00 98.81 107 LEU A O 1
ATOM 826 N N . ALA A 1 108 ? 3.243 -5.246 -12.215 1.00 98.31 108 ALA A N 1
ATOM 827 C CA . ALA A 1 108 ? 3.791 -4.140 -12.999 1.00 98.31 108 ALA A CA 1
ATOM 828 C C . ALA A 1 108 ? 5.118 -3.684 -12.374 1.00 98.31 108 ALA A C 1
ATOM 830 O O . ALA A 1 108 ? 5.222 -2.620 -11.755 1.00 98.31 108 ALA A O 1
ATOM 831 N N . TRP A 1 109 ? 6.143 -4.536 -12.452 1.00 96.88 109 TRP A N 1
ATOM 832 C CA . TRP A 1 109 ? 7.404 -4.306 -11.749 1.00 96.88 109 TRP A CA 1
ATOM 833 C C . TRP A 1 109 ? 8.346 -3.401 -12.553 1.00 96.88 109 TRP A C 1
ATOM 835 O O . TRP A 1 109 ? 8.999 -3.844 -13.493 1.00 96.88 109 TRP A O 1
ATOM 845 N N . TYR A 1 110 ? 8.408 -2.111 -12.200 1.00 93.38 110 TYR A N 1
ATOM 846 C CA . TYR A 1 110 ? 9.171 -1.066 -12.906 1.00 93.38 110 TYR A CA 1
ATOM 847 C C . TYR A 1 110 ? 8.795 -0.842 -14.381 1.00 93.38 110 TYR A C 1
ATOM 849 O O . TYR A 1 110 ? 9.462 -0.072 -15.069 1.00 93.38 110 TYR A O 1
ATOM 857 N N . SER A 1 111 ? 7.714 -1.437 -14.881 1.00 95.50 111 SER A N 1
ATOM 858 C CA . SER A 1 111 ? 7.287 -1.298 -16.278 1.00 95.50 111 SER A CA 1
ATOM 859 C C . SER A 1 111 ? 6.580 0.030 -16.574 1.00 95.50 111 SER A C 1
ATOM 861 O O . SER A 1 111 ? 6.626 0.528 -17.700 1.00 95.50 111 SER A O 1
ATOM 863 N N . THR A 1 112 ? 5.985 0.664 -15.559 1.00 96.56 112 THR A N 1
ATOM 864 C CA . THR A 1 112 ? 5.225 1.919 -15.693 1.00 96.56 112 THR A CA 1
ATOM 865 C C . THR A 1 112 ? 6.059 3.183 -15.454 1.00 96.56 112 THR A C 1
ATOM 867 O O . THR A 1 112 ? 5.574 4.285 -15.695 1.00 96.56 112 THR A O 1
ATOM 870 N N . ILE A 1 113 ? 7.336 3.071 -15.062 1.00 95.19 113 ILE A N 1
ATOM 871 C CA . ILE A 1 113 ? 8.196 4.222 -14.694 1.00 95.19 113 ILE A CA 1
ATOM 872 C C . ILE A 1 113 ? 8.404 5.246 -15.815 1.00 95.19 113 ILE A C 1
ATOM 874 O O . ILE A 1 113 ? 8.792 6.385 -15.558 1.00 95.19 113 ILE A O 1
ATOM 878 N N . HIS A 1 114 ? 8.200 4.830 -17.065 1.00 93.75 114 HIS A N 1
ATOM 879 C CA . HIS A 1 114 ? 8.352 5.667 -18.252 1.00 93.75 114 HIS A CA 1
ATOM 880 C C . HIS A 1 114 ? 7.046 6.332 -18.691 1.00 93.75 114 HIS A C 1
ATOM 882 O O . HIS A 1 114 ? 7.067 7.143 -19.618 1.00 93.75 114 HIS A O 1
ATOM 888 N N . ILE A 1 115 ? 5.924 6.001 -18.048 1.00 94.31 115 ILE A N 1
ATOM 889 C CA . ILE A 1 115 ? 4.613 6.560 -18.356 1.00 94.31 115 ILE A CA 1
ATOM 890 C C . ILE A 1 115 ? 4.514 7.966 -17.742 1.00 94.31 115 ILE A C 1
ATOM 892 O O . ILE A 1 115 ? 4.685 8.118 -16.532 1.00 94.31 115 ILE A O 1
ATOM 896 N N . PRO A 1 116 ? 4.250 9.012 -18.547 1.00 93.56 116 PRO A N 1
ATOM 897 C CA . PRO A 1 116 ? 3.999 10.346 -18.047 1.00 93.56 116 PRO A CA 1
ATOM 898 C C . PRO A 1 116 ? 2.808 10.361 -17.093 1.00 93.56 116 PRO A C 1
ATOM 900 O O . PRO A 1 116 ? 1.834 9.647 -17.335 1.00 93.56 116 PRO A O 1
ATOM 903 N N . PRO A 1 117 ? 2.813 11.247 -16.089 1.00 89.81 117 PRO A N 1
ATOM 904 C CA . PRO A 1 117 ? 1.715 11.356 -15.134 1.00 89.81 117 PRO A CA 1
ATOM 905 C C . PRO A 1 117 ? 0.350 11.565 -15.789 1.00 89.81 117 PRO A C 1
ATOM 907 O O . PRO A 1 117 ? -0.634 10.977 -15.372 1.00 89.81 117 PRO A O 1
ATOM 910 N N . THR A 1 118 ? 0.303 12.307 -16.898 1.00 91.06 118 THR A N 1
ATOM 911 C CA . THR A 1 118 ? -0.921 12.540 -17.679 1.00 91.06 118 THR A CA 1
ATOM 912 C C . THR A 1 118 ? -1.458 11.302 -18.405 1.00 91.06 118 THR A C 1
ATOM 914 O O . THR A 1 118 ? -2.605 11.307 -18.835 1.00 91.06 118 THR A O 1
ATOM 917 N N . GLU A 1 119 ? -0.634 10.271 -18.605 1.00 93.44 119 GLU A N 1
ATOM 918 C CA . GLU A 1 119 ? -1.001 9.019 -19.284 1.00 93.44 119 GLU A CA 1
ATOM 919 C C . GLU A 1 119 ? -1.187 7.848 -18.302 1.00 93.44 119 GLU A C 1
ATOM 921 O O . GLU A 1 119 ? -1.839 6.866 -18.657 1.00 93.44 119 GLU A O 1
ATOM 926 N N . MET A 1 120 ? -0.650 7.950 -17.078 1.00 95.06 120 MET A N 1
ATOM 927 C CA . MET A 1 120 ? -0.769 6.926 -16.033 1.00 95.06 120 MET A CA 1
ATOM 928 C C . MET A 1 120 ? -2.231 6.544 -15.740 1.00 95.06 120 MET A C 1
ATOM 930 O O . MET A 1 120 ? -2.520 5.348 -15.783 1.00 95.06 120 MET A O 1
ATOM 934 N N . PRO A 1 121 ? -3.171 7.500 -15.572 1.00 94.62 121 PRO A N 1
ATOM 935 C CA . PRO A 1 121 ? -4.607 7.243 -15.498 1.00 94.62 121 PRO A CA 1
ATOM 936 C C . PRO A 1 121 ? -5.144 6.142 -16.415 1.00 94.62 121 PRO A C 1
ATOM 938 O O . PRO A 1 121 ? -5.746 5.182 -15.945 1.00 94.62 121 PRO A O 1
ATOM 941 N N . ALA A 1 122 ? -4.879 6.248 -17.718 1.00 95.38 122 ALA A N 1
ATOM 942 C CA . ALA A 1 122 ? -5.424 5.328 -18.710 1.00 95.38 122 ALA A CA 1
ATOM 943 C C . ALA A 1 122 ? -4.803 3.924 -18.616 1.00 95.38 122 ALA A C 1
ATOM 945 O O . ALA A 1 122 ? -5.467 2.934 -18.908 1.00 95.38 122 ALA A O 1
ATOM 946 N N . VAL A 1 123 ? -3.534 3.827 -18.202 1.00 97.38 123 VAL A N 1
ATOM 947 C CA . VAL A 1 123 ? -2.871 2.536 -17.958 1.00 97.38 123 VAL A CA 1
ATOM 948 C C . VAL A 1 123 ? -3.483 1.847 -16.739 1.00 97.38 123 VAL A C 1
ATOM 950 O O . VAL A 1 123 ? -3.762 0.651 -16.780 1.00 97.38 123 VAL A O 1
ATOM 953 N N . LEU A 1 124 ? -3.734 2.601 -15.666 1.00 97.50 124 LEU A N 1
ATOM 954 C CA . LEU A 1 124 ? -4.380 2.066 -14.469 1.00 97.50 124 LEU A CA 1
ATOM 955 C C . LEU A 1 124 ? -5.828 1.645 -14.747 1.00 97.50 124 LEU A C 1
ATOM 957 O O . LEU A 1 124 ? -6.247 0.599 -14.257 1.00 97.50 124 LEU A O 1
ATOM 961 N N . ASP A 1 125 ? -6.568 2.403 -15.562 1.00 97.31 125 ASP A N 1
ATOM 962 C CA . ASP A 1 125 ? -7.927 2.038 -15.988 1.00 97.31 125 ASP A CA 1
ATOM 963 C C . ASP A 1 125 ? -7.939 0.689 -16.725 1.00 97.31 125 ASP A C 1
ATOM 965 O O . ASP A 1 125 ? -8.798 -0.154 -16.463 1.00 97.31 125 ASP A O 1
ATOM 969 N N . GLU A 1 126 ? -6.956 0.445 -17.595 1.00 98.19 126 GLU A N 1
ATOM 970 C CA . GLU A 1 126 ? -6.809 -0.826 -18.309 1.00 98.19 126 GLU A CA 1
ATOM 971 C C . GLU A 1 126 ? -6.493 -1.996 -17.365 1.00 98.19 126 GLU A C 1
ATOM 973 O O . GLU A 1 126 ? -7.080 -3.078 -17.476 1.00 98.19 126 GLU A O 1
ATOM 978 N N . PHE A 1 127 ? -5.608 -1.782 -16.387 1.00 98.31 127 PHE A N 1
ATOM 979 C CA . PHE A 1 127 ? -5.315 -2.787 -15.363 1.00 98.31 127 PHE A CA 1
ATOM 980 C C . PHE A 1 127 ? -6.559 -3.115 -14.538 1.00 98.31 127 PHE A C 1
ATOM 982 O O . PHE A 1 127 ? -6.898 -4.286 -14.348 1.00 98.31 127 PHE A O 1
ATOM 989 N N . VAL A 1 128 ? -7.288 -2.089 -14.096 1.00 97.44 128 VAL A N 1
ATOM 990 C CA . VAL A 1 128 ? -8.538 -2.262 -13.356 1.00 97.44 128 VAL A CA 1
ATOM 991 C C . VAL A 1 128 ? -9.578 -2.981 -14.201 1.00 97.44 128 VAL A C 1
ATOM 993 O O . VAL A 1 128 ? -10.241 -3.872 -13.674 1.00 97.44 128 VAL A O 1
ATOM 996 N N . ARG A 1 129 ? -9.727 -2.657 -15.488 1.00 97.38 129 ARG A N 1
ATOM 997 C CA . ARG A 1 129 ? -10.661 -3.336 -16.398 1.00 97.38 129 ARG A CA 1
ATOM 998 C C . ARG A 1 129 ? -10.417 -4.846 -16.422 1.00 97.38 129 ARG A C 1
ATOM 1000 O O . ARG A 1 129 ? -11.362 -5.617 -16.253 1.00 97.38 129 ARG A O 1
ATOM 1007 N N . CYS A 1 130 ? -9.160 -5.262 -16.566 1.00 98.00 130 CYS A N 1
ATOM 1008 C CA . CYS A 1 130 ? -8.785 -6.673 -16.660 1.00 98.00 130 CYS A CA 1
ATOM 1009 C C . CYS A 1 130 ? -8.900 -7.427 -15.327 1.00 98.00 130 CYS A C 1
ATOM 1011 O O . CYS A 1 130 ? -9.174 -8.625 -15.327 1.00 98.00 130 CYS A O 1
ATOM 1013 N N . LEU A 1 131 ? -8.699 -6.757 -14.188 1.00 98.12 131 LEU A N 1
ATOM 1014 C CA . LEU A 1 131 ? -8.765 -7.394 -12.871 1.00 98.12 131 LEU A CA 1
ATOM 1015 C C . LEU A 1 131 ? -10.194 -7.807 -12.498 1.00 98.12 131 LEU A C 1
ATOM 1017 O O . LEU A 1 131 ? -11.141 -7.019 -12.587 1.00 98.12 131 LEU A O 1
ATOM 1021 N N . GLN A 1 132 ? -10.356 -9.037 -12.018 1.00 96.06 132 GLN A N 1
ATOM 1022 C CA . GLN A 1 132 ? -11.599 -9.493 -11.402 1.00 96.06 132 GLN A CA 1
ATOM 1023 C C . GLN A 1 132 ? -11.831 -8.798 -10.049 1.00 96.06 132 GLN A C 1
ATOM 1025 O O . GLN A 1 132 ? -10.872 -8.326 -9.428 1.00 96.06 132 GLN A O 1
ATOM 1030 N N . PRO A 1 133 ? -13.078 -8.719 -9.553 1.00 92.06 133 PRO A N 1
ATOM 1031 C CA . PRO A 1 133 ? -13.338 -8.293 -8.179 1.00 92.06 133 PRO A CA 1
ATOM 1032 C C . PRO A 1 133 ? -12.502 -9.114 -7.186 1.00 92.06 133 PRO A C 1
ATOM 1034 O O . PRO A 1 133 ? -12.472 -10.340 -7.258 1.00 92.06 133 PRO A O 1
ATOM 1037 N N . GLY A 1 134 ? -11.789 -8.449 -6.279 1.00 89.12 134 GLY A N 1
ATOM 1038 C CA . GLY A 1 134 ? -10.860 -9.102 -5.358 1.00 89.12 134 GLY A CA 1
ATOM 1039 C C . GLY A 1 134 ? -9.509 -9.506 -5.964 1.00 89.12 134 GLY A C 1
ATOM 1040 O O . GLY A 1 134 ? -8.672 -10.004 -5.210 1.00 89.12 134 GLY A O 1
ATOM 1041 N N . GLY A 1 135 ? -9.275 -9.281 -7.262 1.00 96.00 135 GLY A N 1
ATOM 1042 C CA . GLY A 1 135 ? -7.960 -9.414 -7.895 1.00 96.00 135 GLY A CA 1
ATOM 1043 C C . GLY A 1 135 ? -6.986 -8.326 -7.436 1.00 96.00 135 GLY A C 1
ATOM 1044 O O . GLY A 1 135 ? -7.400 -7.332 -6.839 1.00 96.00 135 GLY A O 1
ATOM 1045 N N . SER A 1 136 ? -5.687 -8.500 -7.679 1.00 96.88 136 SER A N 1
ATOM 1046 C CA . SER A 1 136 ? -4.654 -7.641 -7.083 1.00 96.88 136 SER A CA 1
ATOM 1047 C C . SER A 1 136 ? -3.637 -7.085 -8.082 1.00 96.88 136 SER A C 1
ATOM 1049 O O . SER A 1 136 ? -3.297 -7.723 -9.069 1.00 96.88 136 SER A O 1
ATOM 1051 N N . LEU A 1 137 ? -3.126 -5.889 -7.805 1.00 98.44 137 LEU A N 1
ATOM 1052 C CA . LEU A 1 137 ? -2.038 -5.239 -8.526 1.00 98.44 137 LEU A CA 1
ATOM 1053 C C . LEU A 1 137 ? -0.828 -5.107 -7.597 1.00 98.44 137 LEU A C 1
ATOM 1055 O O . LEU A 1 137 ? -0.974 -4.590 -6.491 1.00 98.44 137 LEU A O 1
ATOM 1059 N N . LEU A 1 138 ? 0.355 -5.509 -8.058 1.00 98.25 138 LEU A N 1
ATOM 1060 C CA . LEU A 1 138 ? 1.631 -5.178 -7.421 1.00 98.25 138 LEU A CA 1
ATOM 1061 C C . LEU A 1 138 ? 2.479 -4.353 -8.388 1.00 98.25 138 LEU A C 1
ATOM 1063 O O . LEU A 1 138 ? 2.759 -4.794 -9.499 1.00 98.25 138 LEU A O 1
ATOM 1067 N N . MET A 1 139 ? 2.899 -3.160 -7.971 1.00 97.81 139 MET A N 1
ATOM 1068 C CA . MET A 1 139 ? 3.627 -2.217 -8.817 1.00 97.81 139 MET A CA 1
ATOM 1069 C C . MET A 1 139 ? 4.930 -1.761 -8.170 1.00 97.81 139 MET A C 1
ATOM 1071 O O . MET A 1 139 ? 4.925 -1.301 -7.032 1.00 97.81 139 MET A O 1
ATOM 1075 N N . GLY A 1 140 ? 6.031 -1.842 -8.918 1.00 94.56 140 GLY A N 1
ATOM 1076 C CA . GLY A 1 140 ? 7.322 -1.261 -8.540 1.00 94.56 140 GLY A CA 1
ATOM 1077 C C . GLY A 1 140 ? 7.528 0.092 -9.222 1.00 94.56 140 GLY A C 1
ATOM 1078 O O . GLY A 1 140 ? 7.295 0.214 -10.424 1.00 94.56 140 GLY A O 1
ATOM 1079 N N . PHE A 1 141 ? 7.974 1.104 -8.480 1.00 94.06 141 PHE A N 1
ATOM 1080 C CA . PHE A 1 141 ? 8.156 2.471 -8.975 1.00 94.06 141 PHE A CA 1
ATOM 1081 C C . PHE A 1 141 ? 9.368 3.167 -8.335 1.00 94.06 141 PHE A C 1
ATOM 1083 O O . PHE A 1 141 ? 10.032 2.622 -7.448 1.00 94.06 141 PHE A O 1
ATOM 1090 N N . PHE A 1 142 ? 9.692 4.373 -8.806 1.00 88.38 142 PHE A N 1
ATOM 1091 C CA . PHE A 1 142 ? 10.659 5.253 -8.147 1.00 88.38 142 PHE A CA 1
ATOM 1092 C C . PHE A 1 142 ? 9.919 6.241 -7.251 1.00 88.38 142 PHE A C 1
ATOM 1094 O O . PHE A 1 142 ? 9.093 7.008 -7.740 1.00 88.38 142 PHE A O 1
ATOM 1101 N N . SER A 1 143 ? 10.209 6.229 -5.952 1.00 82.38 143 SER A N 1
ATOM 1102 C CA . SER A 1 143 ? 9.542 7.111 -4.992 1.00 82.38 143 SER A CA 1
ATOM 1103 C C . SER A 1 143 ? 10.219 8.482 -4.936 1.00 82.38 143 SER A C 1
ATOM 1105 O O . SER A 1 143 ? 11.446 8.555 -4.968 1.00 82.38 143 SER A O 1
ATOM 1107 N N . GLY A 1 144 ? 9.450 9.557 -4.801 1.00 74.19 144 GLY A N 1
ATOM 1108 C CA . GLY A 1 144 ? 9.967 10.915 -4.597 1.00 74.19 144 GLY A CA 1
ATOM 1109 C C . GLY A 1 144 ? 9.036 11.751 -3.725 1.00 74.19 144 GLY A C 1
ATOM 1110 O O . GLY A 1 144 ? 7.959 11.287 -3.370 1.00 74.19 144 GLY A O 1
ATOM 1111 N N . GLU A 1 145 ? 9.462 12.961 -3.367 1.00 64.50 145 GLU A N 1
ATOM 1112 C CA . GLU A 1 145 ? 8.604 13.930 -2.662 1.00 64.50 145 GLU A CA 1
ATOM 1113 C C . GLU A 1 145 ? 7.571 14.559 -3.604 1.00 64.50 145 GLU A C 1
ATOM 1115 O O . GLU A 1 145 ? 6.452 14.824 -3.183 1.00 64.50 145 GLU A O 1
ATOM 1120 N N . ASP A 1 146 ? 7.929 14.707 -4.883 1.00 67.38 146 ASP A N 1
ATOM 1121 C CA . ASP A 1 146 ? 7.086 15.255 -5.943 1.00 67.38 146 ASP A CA 1
ATOM 1122 C C . ASP A 1 146 ? 7.043 14.317 -7.156 1.00 67.38 146 ASP A C 1
ATOM 1124 O O . ASP A 1 146 ? 7.938 13.488 -7.382 1.00 67.38 146 ASP A O 1
ATOM 1128 N N . ILE A 1 147 ? 6.025 14.500 -8.002 1.00 82.81 147 ILE A N 1
ATOM 1129 C CA . ILE A 1 147 ? 6.013 13.913 -9.340 1.00 82.81 147 ILE A CA 1
ATOM 1130 C C . ILE A 1 147 ? 7.043 14.641 -10.216 1.00 82.81 147 ILE A C 1
ATOM 1132 O O . ILE A 1 147 ? 6.761 15.670 -10.835 1.00 82.81 147 ILE A O 1
ATOM 1136 N N . GLU A 1 148 ? 8.249 14.082 -10.308 1.00 82.81 148 GLU A N 1
ATOM 1137 C CA . GLU A 1 148 ? 9.362 14.691 -11.037 1.00 82.81 148 GLU A CA 1
ATOM 1138 C C . GLU A 1 148 ? 9.903 13.783 -12.146 1.00 82.81 148 GLU A C 1
ATOM 1140 O O . GLU A 1 148 ? 10.190 12.600 -11.957 1.00 82.81 148 GLU A O 1
ATOM 1145 N N . LYS A 1 149 ? 10.111 14.362 -13.331 1.00 92.19 149 LYS A N 1
ATOM 1146 C CA . LYS A 1 149 ? 10.785 13.693 -14.444 1.00 92.19 149 LYS A CA 1
ATOM 1147 C C . LYS A 1 149 ? 12.299 13.702 -14.242 1.00 92.19 149 LYS A C 1
ATOM 1149 O O . LYS A 1 149 ? 12.898 14.768 -14.148 1.00 92.19 149 LYS A O 1
ATOM 1154 N N . PHE A 1 150 ? 12.943 12.545 -14.356 1.00 84.31 150 PHE A N 1
ATOM 1155 C CA . PHE A 1 150 ? 14.397 12.430 -14.275 1.00 84.31 150 PHE A CA 1
ATOM 1156 C C . PHE A 1 150 ? 15.009 11.655 -15.450 1.00 84.31 150 PHE A C 1
ATOM 1158 O O . PHE A 1 150 ? 14.354 10.901 -16.178 1.00 84.31 150 PHE A O 1
ATOM 1165 N N . ASN A 1 151 ? 16.316 11.843 -15.643 1.00 87.38 151 ASN A N 1
ATOM 1166 C CA . ASN A 1 151 ? 17.077 11.125 -16.660 1.00 87.38 151 ASN A CA 1
ATOM 1167 C C . ASN A 1 151 ? 17.347 9.686 -16.206 1.00 87.38 151 ASN A C 1
ATOM 1169 O O . ASN A 1 151 ? 18.122 9.450 -15.275 1.00 87.38 151 ASN A O 1
ATOM 1173 N N . HIS A 1 152 ? 16.739 8.728 -16.900 1.00 84.81 152 HIS A N 1
ATOM 1174 C CA . HIS A 1 152 ? 16.988 7.303 -16.727 1.00 84.81 152 HIS A CA 1
ATOM 1175 C C . HIS A 1 152 ? 17.747 6.736 -17.938 1.00 84.81 152 HIS A C 1
ATOM 1177 O O . HIS A 1 152 ? 17.725 7.305 -19.028 1.00 84.81 152 HIS A O 1
ATOM 1183 N N . ALA A 1 153 ? 18.470 5.629 -17.738 1.00 80.38 153 ALA A N 1
ATOM 1184 C CA . ALA A 1 153 ? 19.468 5.114 -18.682 1.00 80.38 153 ALA A CA 1
ATOM 1185 C C . ALA A 1 153 ? 18.900 4.656 -20.044 1.00 80.38 153 ALA A C 1
ATOM 1187 O O . ALA A 1 153 ? 19.669 4.416 -20.976 1.00 80.38 153 ALA A O 1
ATOM 1188 N N . ILE A 1 154 ? 17.578 4.504 -20.151 1.00 81.81 154 ILE A N 1
ATOM 1189 C CA . ILE A 1 154 ? 16.875 4.078 -21.371 1.00 81.81 154 ILE A CA 1
ATOM 1190 C C . ILE A 1 154 ? 16.117 5.239 -22.009 1.00 81.81 154 ILE A C 1
ATOM 1192 O O . ILE A 1 154 ? 16.384 5.631 -23.142 1.00 81.81 154 ILE A O 1
ATOM 1196 N N . ALA A 1 155 ? 15.174 5.787 -21.259 1.00 84.88 155 ALA A N 1
ATOM 1197 C CA . ALA A 1 155 ? 14.336 6.922 -21.601 1.00 84.88 155 ALA A CA 1
ATOM 1198 C C . ALA A 1 155 ? 14.028 7.669 -20.298 1.00 84.88 155 ALA A C 1
ATOM 1200 O O . ALA A 1 155 ? 14.212 7.077 -19.236 1.00 84.88 155 ALA A O 1
ATOM 1201 N N . PRO A 1 156 ? 13.571 8.931 -20.327 1.00 89.31 156 PRO A N 1
ATOM 1202 C CA . PRO A 1 156 ? 13.168 9.617 -19.106 1.00 89.31 156 PRO A CA 1
ATOM 1203 C C . PRO A 1 156 ? 12.147 8.809 -18.301 1.00 89.31 156 PRO A C 1
ATOM 1205 O O . PRO A 1 156 ? 11.278 8.157 -18.880 1.00 89.31 156 PRO A O 1
ATOM 1208 N N . ALA A 1 157 ? 12.273 8.850 -16.982 1.00 92.75 157 ALA A N 1
ATOM 1209 C CA . ALA A 1 157 ? 11.370 8.192 -16.046 1.00 92.75 157 ALA A CA 1
ATOM 1210 C C . ALA A 1 157 ? 10.825 9.216 -15.048 1.00 92.75 157 ALA A C 1
ATOM 1212 O O . ALA A 1 157 ? 11.262 10.371 -15.047 1.00 92.75 157 ALA A O 1
ATOM 1213 N N . TYR A 1 158 ? 9.871 8.797 -14.227 1.00 93.00 158 TYR A N 1
ATOM 1214 C CA . TYR A 1 158 ? 9.189 9.662 -13.273 1.00 93.00 158 TYR A CA 1
ATOM 1215 C C . TYR A 1 158 ? 9.337 9.128 -11.852 1.00 93.00 158 TYR A C 1
ATOM 1217 O O . TYR A 1 158 ? 9.181 7.929 -11.613 1.00 93.00 158 TYR A O 1
ATOM 1225 N N . PHE A 1 159 ? 9.652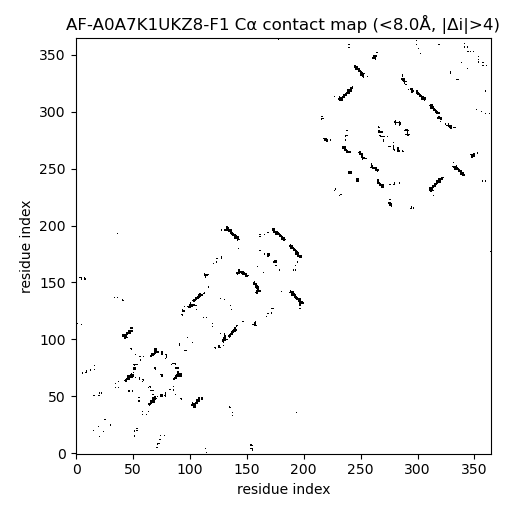 10.030 -10.928 1.00 87.00 159 PHE A N 1
ATOM 1226 C CA . PHE A 1 159 ? 9.387 9.832 -9.514 1.00 87.00 159 PHE A CA 1
ATOM 1227 C C . PHE A 1 159 ? 7.898 10.029 -9.250 1.00 87.00 159 PHE A C 1
ATOM 1229 O O . PHE A 1 159 ? 7.248 10.822 -9.930 1.00 87.00 159 PHE A O 1
ATOM 1236 N N . TRP A 1 160 ? 7.384 9.302 -8.268 1.00 88.19 160 TRP A N 1
ATOM 1237 C CA . TRP A 1 160 ? 6.029 9.457 -7.761 1.00 88.19 160 TRP A CA 1
ATOM 1238 C C . TRP A 1 160 ? 6.043 9.534 -6.235 1.00 88.19 160 TRP A C 1
ATOM 1240 O O . TRP A 1 160 ? 6.687 8.690 -5.598 1.00 88.19 160 TRP A O 1
ATOM 1250 N N . PRO A 1 161 ? 5.304 10.478 -5.634 1.00 80.81 161 PRO A N 1
ATOM 1251 C CA . PRO A 1 161 ? 4.945 10.401 -4.230 1.00 80.81 161 PRO A CA 1
ATOM 1252 C C . PRO A 1 161 ? 4.095 9.149 -4.008 1.00 80.81 161 PRO A C 1
ATOM 1254 O O . PRO A 1 161 ? 3.129 8.936 -4.748 1.00 80.81 161 PRO A O 1
ATOM 1257 N N . PRO A 1 162 ? 4.432 8.293 -3.026 1.00 73.50 162 PRO A N 1
ATOM 1258 C CA . PRO A 1 162 ? 3.663 7.078 -2.773 1.00 73.50 162 PRO A CA 1
ATOM 1259 C C . PRO A 1 162 ? 2.178 7.354 -2.510 1.00 73.50 162 PRO A C 1
ATOM 1261 O O . PRO A 1 162 ? 1.332 6.584 -2.959 1.00 73.50 162 PRO A O 1
ATOM 1264 N N . ASP A 1 163 ? 1.870 8.467 -1.839 1.00 64.56 163 ASP A N 1
ATOM 1265 C CA . ASP A 1 163 ? 0.499 8.878 -1.534 1.00 64.56 163 ASP A CA 1
ATOM 1266 C C . ASP A 1 163 ? -0.275 9.313 -2.784 1.00 64.56 163 ASP A C 1
ATOM 1268 O O . ASP A 1 163 ? -1.405 8.877 -2.973 1.00 64.56 163 ASP A O 1
ATOM 1272 N N . GLU A 1 164 ? 0.339 10.073 -3.695 1.00 75.25 164 GLU A N 1
ATOM 1273 C CA . GLU A 1 164 ? -0.318 10.451 -4.955 1.00 75.25 164 GLU A CA 1
ATOM 1274 C C . GLU A 1 164 ? -0.586 9.227 -5.840 1.00 75.25 164 GLU A C 1
ATOM 1276 O O . GLU A 1 164 ? -1.660 9.101 -6.429 1.00 75.25 164 GLU A O 1
ATOM 1281 N N . LEU A 1 165 ? 0.350 8.272 -5.895 1.00 79.56 165 LEU A N 1
ATOM 1282 C CA . LEU A 1 165 ? 0.135 7.032 -6.644 1.00 79.56 165 LEU A CA 1
ATOM 1283 C C . LEU A 1 165 ? -0.950 6.151 -5.999 1.00 79.56 165 LEU A C 1
ATOM 1285 O O . LEU A 1 165 ? -1.745 5.530 -6.707 1.00 79.56 165 LEU A O 1
ATOM 1289 N N . ARG A 1 166 ? -1.017 6.111 -4.663 1.00 81.25 166 ARG A N 1
ATOM 1290 C CA . ARG A 1 166 ? -2.101 5.458 -3.912 1.00 81.25 166 ARG A CA 1
ATOM 1291 C C . ARG A 1 166 ? -3.454 6.090 -4.230 1.00 81.25 166 ARG A C 1
ATOM 1293 O O . ARG A 1 166 ? -4.429 5.357 -4.416 1.00 81.25 166 ARG A O 1
ATOM 1300 N N . ASP A 1 167 ? -3.523 7.411 -4.305 1.00 70.69 167 ASP A N 1
ATOM 1301 C CA . ASP A 1 167 ? -4.765 8.131 -4.577 1.00 70.69 167 ASP A CA 1
ATOM 1302 C C . ASP A 1 167 ? -5.254 7.864 -6.012 1.00 70.69 167 ASP A C 1
ATOM 1304 O O . ASP A 1 167 ? -6.439 7.590 -6.213 1.00 70.69 167 ASP A O 1
ATOM 1308 N N . GLU A 1 168 ? -4.351 7.821 -6.999 1.00 84.31 168 GLU A N 1
ATOM 1309 C CA . GLU A 1 168 ? -4.674 7.425 -8.381 1.00 84.31 168 GLU A CA 1
ATOM 1310 C C . GLU A 1 168 ? -5.249 5.999 -8.468 1.00 84.31 168 GLU A C 1
ATOM 1312 O O . GLU A 1 168 ? -6.181 5.740 -9.236 1.00 84.31 168 GLU A O 1
ATOM 1317 N N . LEU A 1 169 ? -4.730 5.060 -7.675 1.00 87.81 169 LEU A N 1
ATOM 1318 C CA . LEU A 1 169 ? -5.259 3.694 -7.608 1.00 87.81 169 LEU A CA 1
ATOM 1319 C C . LEU A 1 169 ? -6.630 3.658 -6.917 1.00 87.81 169 LEU A C 1
ATOM 1321 O O . LEU A 1 169 ? -7.564 3.021 -7.414 1.00 87.81 169 LEU A O 1
ATOM 1325 N N . SER A 1 170 ? -6.778 4.399 -5.820 1.00 79.25 170 SER A N 1
ATOM 1326 C CA . SER A 1 170 ? -8.011 4.459 -5.026 1.00 79.25 170 SER A CA 1
ATOM 1327 C C . SER A 1 170 ? -9.178 5.040 -5.824 1.00 79.25 170 SER A C 1
ATOM 1329 O O . SER A 1 170 ? -10.271 4.473 -5.823 1.00 79.25 170 SER A O 1
ATOM 1331 N N . GLN A 1 171 ? -8.936 6.100 -6.603 1.00 77.50 171 GLN A N 1
ATOM 1332 C CA . GLN A 1 171 ? -9.926 6.696 -7.512 1.00 77.50 171 GLN A CA 1
ATOM 1333 C C . GLN A 1 171 ? -10.460 5.711 -8.567 1.00 77.50 171 GLN A C 1
ATOM 1335 O O . GLN A 1 171 ? -11.531 5.932 -9.133 1.00 77.50 171 GLN A O 1
ATOM 1340 N N . ARG A 1 172 ? -9.743 4.610 -8.818 1.00 90.56 172 ARG A N 1
ATOM 1341 C CA . ARG A 1 172 ? -10.094 3.570 -9.798 1.00 90.56 172 ARG A CA 1
ATOM 1342 C C . ARG A 1 172 ? -10.611 2.286 -9.154 1.00 90.56 172 ARG A C 1
ATOM 1344 O O . ARG A 1 172 ? -10.731 1.265 -9.825 1.00 90.56 172 ARG A O 1
ATOM 1351 N N . GLY A 1 173 ? -10.941 2.320 -7.863 1.00 86.94 173 GLY A N 1
ATOM 1352 C CA . GLY A 1 173 ? -11.497 1.166 -7.154 1.00 86.94 173 GLY A CA 1
ATOM 1353 C C . GLY A 1 173 ? -10.459 0.099 -6.799 1.00 86.94 173 GLY A C 1
ATOM 1354 O O . GLY A 1 173 ? -10.797 -1.084 -6.698 1.00 86.94 173 GLY A O 1
ATOM 1355 N N . LEU A 1 174 ? -9.194 0.497 -6.636 1.00 88.19 174 LEU A N 1
ATOM 1356 C CA . LEU A 1 174 ? -8.156 -0.330 -6.030 1.00 88.19 174 LEU A CA 1
ATOM 1357 C C . LEU A 1 174 ? -7.891 0.157 -4.602 1.00 88.19 174 LEU A C 1
ATOM 1359 O O . LEU A 1 174 ? -7.405 1.262 -4.394 1.00 88.19 174 LEU A O 1
ATOM 1363 N N . SER A 1 175 ? -8.163 -0.687 -3.614 1.00 80.69 175 SER A N 1
ATOM 1364 C CA . SER A 1 175 ? -7.791 -0.449 -2.220 1.00 80.69 175 SER A CA 1
ATOM 1365 C C . SER A 1 175 ? -6.326 -0.831 -2.019 1.00 80.69 175 SER A C 1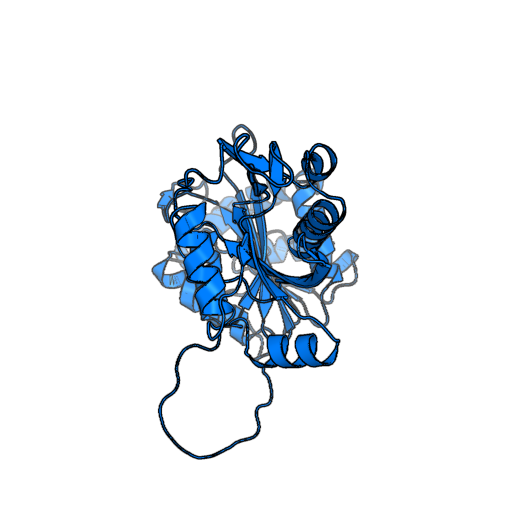
ATOM 1367 O O . SER A 1 175 ? -5.949 -1.982 -2.249 1.00 80.69 175 SER A O 1
ATOM 1369 N N . VAL A 1 176 ? -5.486 0.122 -1.620 1.00 79.56 176 VAL A N 1
ATOM 1370 C CA . VAL A 1 176 ? -4.061 -0.134 -1.373 1.00 79.56 176 VAL A CA 1
ATOM 1371 C C . VAL A 1 176 ? -3.892 -0.893 -0.060 1.00 79.56 176 VAL A C 1
ATOM 1373 O O . VAL A 1 176 ? -4.328 -0.431 0.985 1.00 79.56 176 VAL A O 1
ATOM 1376 N N . VAL A 1 177 ? -3.283 -2.075 -0.145 1.00 77.38 177 VAL A N 1
ATOM 1377 C CA . VAL A 1 177 ? -3.036 -2.989 0.978 1.00 77.38 177 VAL A CA 1
ATOM 1378 C C . VAL A 1 177 ? -1.707 -2.661 1.642 1.00 77.38 177 VAL A C 1
ATOM 1380 O O . VAL A 1 177 ? -1.612 -2.645 2.861 1.00 77.38 177 VAL A O 1
ATOM 1383 N N . ARG A 1 178 ? -0.671 -2.394 0.840 1.00 77.81 178 ARG A N 1
ATOM 1384 C CA . ARG A 1 178 ? 0.680 -2.161 1.352 1.00 77.81 178 ARG A CA 1
ATOM 1385 C C . ARG A 1 178 ? 1.446 -1.198 0.461 1.00 77.81 178 ARG A C 1
ATOM 1387 O O . ARG A 1 178 ? 1.418 -1.310 -0.765 1.00 77.81 178 ARG A O 1
ATOM 1394 N N . VAL A 1 179 ? 2.175 -0.288 1.097 1.00 74.69 179 VAL A N 1
ATOM 1395 C CA . VAL A 1 179 ? 3.153 0.601 0.461 1.00 74.69 179 VAL A CA 1
ATOM 1396 C C . VAL A 1 179 ? 4.494 0.370 1.141 1.00 74.69 179 VAL A C 1
ATOM 1398 O O . VAL A 1 179 ? 4.589 0.409 2.364 1.00 74.69 179 VAL A O 1
ATOM 1401 N N . GLN A 1 180 ? 5.544 0.141 0.360 1.00 74.25 180 GLN A N 1
ATOM 1402 C CA . GLN A 1 180 ? 6.905 0.037 0.872 1.00 74.25 180 GLN A CA 1
ATOM 1403 C C . GLN A 1 180 ? 7.810 0.970 0.086 1.00 74.25 180 GLN A C 1
ATOM 1405 O O . GLN A 1 180 ? 7.832 0.920 -1.138 1.00 74.25 180 GLN A O 1
ATOM 1410 N N . THR A 1 181 ? 8.594 1.789 0.778 1.00 72.12 181 THR A N 1
ATOM 1411 C CA . THR A 1 181 ? 9.677 2.557 0.165 1.00 72.12 181 THR A CA 1
ATOM 1412 C C . THR A 1 181 ? 11.021 2.085 0.696 1.00 72.12 181 THR A C 1
ATOM 1414 O O . THR A 1 181 ? 11.144 1.614 1.828 1.00 72.12 181 THR A O 1
ATOM 1417 N N . ARG A 1 182 ? 12.048 2.169 -0.146 1.00 70.25 182 ARG A N 1
ATOM 1418 C CA . ARG A 1 182 ? 13.435 1.893 0.222 1.00 70.25 182 ARG A CA 1
ATOM 1419 C C . ARG A 1 182 ? 14.358 2.886 -0.456 1.00 70.25 182 ARG A C 1
ATOM 1421 O O . ARG A 1 182 ? 14.093 3.350 -1.562 1.00 70.25 182 ARG A O 1
ATOM 1428 N N . HIS A 1 183 ? 15.480 3.165 0.182 1.00 71.06 183 HIS A N 1
ATOM 1429 C CA . HIS A 1 183 ? 16.535 3.967 -0.411 1.00 71.06 183 HIS A CA 1
ATOM 1430 C C . HIS A 1 183 ? 17.880 3.347 -0.049 1.00 71.06 183 HIS A C 1
ATOM 1432 O O . HIS A 1 183 ? 18.424 3.582 1.028 1.00 71.06 183 HIS A O 1
ATOM 1438 N N . ASP A 1 184 ? 18.390 2.518 -0.956 1.00 65.69 184 ASP A N 1
ATOM 1439 C CA . ASP A 1 184 ? 19.704 1.905 -0.807 1.00 65.69 184 ASP A CA 1
ATOM 1440 C C . ASP A 1 184 ? 20.793 2.920 -1.175 1.00 65.69 184 ASP A C 1
ATOM 1442 O O . ASP A 1 184 ? 20.659 3.675 -2.141 1.00 65.69 184 ASP A O 1
ATOM 1446 N N . LEU A 1 185 ? 21.895 2.933 -0.420 1.00 48.59 185 LEU A N 1
ATOM 1447 C CA . LEU A 1 185 ? 23.018 3.844 -0.654 1.00 48.59 185 LEU A CA 1
ATOM 1448 C C . LEU A 1 185 ? 23.525 3.739 -2.104 1.00 48.59 185 LEU A C 1
ATOM 1450 O O . LEU A 1 185 ? 24.001 2.691 -2.533 1.00 48.59 185 LEU A O 1
ATOM 1454 N N . GLY A 1 186 ? 23.458 4.849 -2.845 1.00 55.28 186 GLY A N 1
ATOM 1455 C CA . GLY A 1 186 ? 23.905 4.928 -4.242 1.00 55.28 186 GLY A CA 1
ATOM 1456 C C . GLY A 1 186 ? 22.853 4.535 -5.285 1.00 55.28 186 GLY A C 1
ATOM 1457 O O . GLY A 1 186 ? 23.128 4.653 -6.480 1.00 55.28 186 GLY A O 1
ATOM 1458 N N . SER A 1 187 ? 21.656 4.130 -4.856 1.00 66.69 187 SER A N 1
ATOM 1459 C CA . SER A 1 187 ? 20.501 3.883 -5.723 1.00 66.69 187 SER A CA 1
ATOM 1460 C C . SER A 1 187 ? 19.482 5.013 -5.602 1.00 66.69 187 SER A C 1
ATOM 1462 O O . SER A 1 187 ? 19.514 5.804 -4.662 1.00 66.69 187 SER A O 1
ATOM 1464 N N . ARG A 1 188 ? 18.574 5.122 -6.576 1.00 74.38 188 ARG A N 1
ATOM 1465 C CA . ARG A 1 188 ? 17.437 6.049 -6.455 1.00 74.38 188 ARG A CA 1
ATOM 1466 C C . ARG A 1 188 ? 16.463 5.514 -5.399 1.00 74.38 188 ARG A C 1
ATOM 1468 O O . ARG A 1 188 ? 16.450 4.309 -5.184 1.00 74.38 188 ARG A O 1
ATOM 1475 N N . PRO A 1 189 ? 15.638 6.348 -4.752 1.00 74.44 189 PRO A N 1
ATOM 1476 C CA . PRO A 1 189 ? 14.584 5.833 -3.892 1.00 74.44 189 PRO A CA 1
ATOM 1477 C C . PRO A 1 189 ? 13.571 5.016 -4.707 1.00 74.44 189 PRO A C 1
ATOM 1479 O O . PRO A 1 189 ? 13.159 5.402 -5.804 1.00 74.44 189 PRO A O 1
ATOM 1482 N N . HIS A 1 190 ? 13.198 3.862 -4.174 1.00 81.25 190 HIS A N 1
ATOM 1483 C CA . HIS A 1 190 ? 12.317 2.885 -4.794 1.00 81.25 190 HIS A CA 1
ATOM 1484 C C . HIS A 1 190 ? 11.052 2.739 -3.955 1.00 81.25 190 HIS A C 1
ATOM 1486 O O . HIS A 1 190 ? 11.113 2.759 -2.728 1.00 81.25 190 HIS A O 1
ATOM 1492 N N . GLY A 1 191 ? 9.925 2.533 -4.621 1.00 81.00 191 GLY A N 1
ATOM 1493 C CA . GLY A 1 191 ? 8.654 2.206 -4.000 1.00 81.00 191 GLY A CA 1
ATOM 1494 C C . GLY A 1 191 ? 8.073 0.915 -4.565 1.00 81.00 191 GLY A C 1
ATOM 1495 O O . GLY A 1 191 ? 8.334 0.555 -5.714 1.00 81.00 191 GLY A O 1
ATOM 1496 N N . ALA A 1 192 ? 7.270 0.237 -3.757 1.00 88.62 192 ALA A N 1
ATOM 1497 C CA . ALA A 1 192 ? 6.395 -0.843 -4.165 1.00 88.62 192 ALA A CA 1
ATOM 1498 C C . ALA A 1 192 ? 5.002 -0.605 -3.581 1.00 88.62 192 ALA A C 1
ATOM 1500 O O . ALA A 1 192 ? 4.873 -0.187 -2.428 1.00 88.62 192 ALA A O 1
ATOM 1501 N N . LEU A 1 193 ? 3.970 -0.853 -4.380 1.00 90.38 193 LEU A N 1
ATOM 1502 C CA . LEU A 1 193 ? 2.581 -0.670 -3.987 1.00 90.38 193 LEU A CA 1
ATOM 1503 C C . LEU A 1 193 ? 1.779 -1.916 -4.353 1.00 90.38 193 LEU A C 1
ATOM 1505 O O . LEU A 1 193 ? 1.705 -2.301 -5.519 1.00 90.38 193 LEU A O 1
ATOM 1509 N N . TRP A 1 194 ? 1.186 -2.535 -3.339 1.00 91.62 194 TRP A N 1
ATOM 1510 C CA . TRP A 1 194 ? 0.268 -3.658 -3.459 1.00 91.62 194 TRP A CA 1
ATOM 1511 C C . TRP A 1 194 ? -1.156 -3.151 -3.231 1.00 91.62 194 TRP A C 1
ATOM 1513 O O . TRP A 1 194 ? -1.471 -2.642 -2.158 1.00 91.62 194 TRP A O 1
ATOM 1523 N N . ALA A 1 195 ? -2.024 -3.291 -4.230 1.00 91.38 195 ALA A N 1
ATOM 1524 C CA . ALA A 1 195 ? -3.435 -2.938 -4.150 1.00 91.38 195 ALA A CA 1
ATOM 1525 C C . ALA A 1 195 ? -4.355 -4.100 -4.543 1.00 91.38 195 ALA A C 1
ATOM 1527 O O . ALA A 1 195 ? -3.955 -5.041 -5.232 1.00 91.38 195 ALA A O 1
ATOM 1528 N N . ARG A 1 196 ? -5.616 -4.032 -4.120 1.00 92.44 196 ARG A N 1
ATOM 1529 C CA . ARG A 1 196 ? -6.655 -5.019 -4.411 1.00 92.44 196 ARG A CA 1
ATOM 1530 C C . ARG A 1 196 ? -7.884 -4.335 -4.985 1.00 92.44 196 ARG A C 1
ATOM 1532 O O . ARG A 1 196 ? -8.345 -3.336 -4.446 1.00 92.44 196 ARG A O 1
ATOM 1539 N N . LYS A 1 197 ? -8.443 -4.884 -6.060 1.00 92.06 197 LYS A N 1
ATOM 1540 C CA . LYS A 1 197 ? -9.691 -4.397 -6.644 1.00 92.06 197 LYS A CA 1
ATOM 1541 C C . LYS A 1 197 ? -10.829 -4.679 -5.684 1.00 92.06 197 LYS A C 1
ATOM 1543 O O . LYS A 1 197 ? -11.066 -5.838 -5.333 1.00 92.06 197 LYS A O 1
ATOM 1548 N N . THR A 1 198 ? -11.515 -3.626 -5.257 1.00 78.25 198 THR A N 1
ATOM 1549 C CA . THR A 1 198 ? -12.618 -3.737 -4.307 1.00 78.25 198 THR A CA 1
ATOM 1550 C C . THR A 1 198 ? -13.683 -4.672 -4.896 1.00 78.25 198 THR A C 1
ATOM 1552 O O . THR A 1 198 ? -14.020 -4.542 -6.081 1.00 78.25 198 THR A O 1
ATOM 1555 N N . PRO A 1 199 ? -14.185 -5.665 -4.137 1.00 61.78 199 PRO A N 1
ATOM 1556 C CA . PRO A 1 199 ? -15.293 -6.486 -4.591 1.00 61.78 199 PRO A CA 1
ATOM 1557 C C . PRO A 1 199 ? -16.461 -5.584 -4.981 1.00 61.78 199 PRO A C 1
ATOM 1559 O O . PRO A 1 199 ? -16.826 -4.680 -4.233 1.00 61.78 199 PRO A O 1
ATOM 1562 N N . ARG A 1 200 ? -17.035 -5.799 -6.164 1.00 49.50 200 ARG A N 1
ATOM 1563 C CA . ARG A 1 200 ? -18.259 -5.101 -6.544 1.00 49.50 200 ARG A CA 1
ATOM 1564 C C . ARG A 1 200 ? -19.359 -5.667 -5.648 1.00 49.50 200 ARG A C 1
ATOM 1566 O O . ARG A 1 200 ? -19.753 -6.812 -5.851 1.00 49.50 200 ARG A O 1
ATOM 1573 N N . GLU A 1 201 ? -19.810 -4.924 -4.642 1.00 41.25 201 GLU A N 1
ATOM 1574 C CA . GLU A 1 201 ? -21.044 -5.288 -3.950 1.00 41.25 201 GLU A CA 1
ATOM 1575 C C . GLU A 1 201 ? -22.172 -5.312 -4.991 1.00 41.25 201 GLU A C 1
ATOM 1577 O O . GLU A 1 201 ? -22.429 -4.320 -5.681 1.00 41.25 201 GLU A O 1
ATOM 1582 N N . GLU A 1 202 ? -22.822 -6.465 -5.156 1.00 31.59 202 GLU A N 1
ATOM 1583 C CA . GLU A 1 202 ? -24.107 -6.543 -5.846 1.00 31.59 202 GLU A CA 1
ATOM 1584 C C . GLU A 1 202 ? -25.149 -5.831 -4.977 1.00 31.59 202 GLU A C 1
ATOM 1586 O O . GLU A 1 202 ? -25.831 -6.441 -4.155 1.00 31.59 202 GLU A O 1
ATOM 1591 N N . LEU A 1 203 ? -25.259 -4.513 -5.128 1.00 29.20 203 LEU A N 1
ATOM 1592 C CA . LEU A 1 203 ? -26.333 -3.753 -4.502 1.00 29.20 203 LEU A CA 1
ATOM 1593 C C . LEU A 1 203 ? -27.656 -4.018 -5.251 1.00 29.20 203 LEU A C 1
ATOM 1595 O O . LEU A 1 203 ? -27.689 -3.934 -6.486 1.00 29.20 203 LEU A O 1
ATOM 1599 N N . PRO A 1 204 ? -28.770 -4.312 -4.550 1.00 26.05 204 PRO A N 1
ATOM 1600 C CA . PRO A 1 204 ? -30.074 -4.451 -5.181 1.00 26.05 204 PRO A CA 1
ATOM 1601 C C . PRO A 1 204 ? -30.507 -3.121 -5.807 1.00 26.05 204 PRO A C 1
ATOM 1603 O O . PRO A 1 204 ? -30.436 -2.064 -5.182 1.00 26.05 204 PRO A O 1
ATOM 1606 N N . VAL A 1 205 ? -31.012 -3.183 -7.040 1.00 29.20 205 VAL A N 1
ATOM 1607 C CA . VAL A 1 205 ? -31.571 -2.031 -7.758 1.00 29.20 205 VAL A CA 1
ATOM 1608 C C . VAL A 1 205 ? -32.739 -1.439 -6.962 1.00 29.20 205 VAL A C 1
ATOM 1610 O O . VAL A 1 205 ? -33.803 -2.047 -6.863 1.00 29.20 205 VAL A O 1
ATOM 1613 N N . SER A 1 206 ? -32.562 -0.224 -6.447 1.00 28.80 206 SER A N 1
ATOM 1614 C CA . SER A 1 206 ? -33.626 0.582 -5.851 1.00 28.80 206 SER A CA 1
ATOM 1615 C C . SER A 1 206 ? -33.672 1.948 -6.534 1.00 28.80 206 SER A C 1
ATOM 1617 O O . SER A 1 206 ? -32.806 2.797 -6.346 1.00 28.80 206 SER A O 1
ATOM 1619 N N . ASN A 1 207 ? -34.702 2.142 -7.358 1.00 30.62 207 ASN A N 1
ATOM 1620 C CA . ASN A 1 207 ? -35.097 3.437 -7.905 1.00 30.62 207 ASN A CA 1
ATOM 1621 C C . ASN A 1 207 ? -35.483 4.393 -6.766 1.00 30.62 207 ASN A C 1
ATOM 1623 O O . ASN A 1 207 ? -36.471 4.109 -6.095 1.00 30.62 207 ASN A O 1
ATOM 1627 N N . GLN A 1 208 ? -34.794 5.532 -6.625 1.00 26.98 208 GLN A N 1
ATOM 1628 C CA . GLN A 1 208 ? -35.329 6.901 -6.427 1.00 26.98 208 GLN A CA 1
ATOM 1629 C C . GLN A 1 208 ? -34.165 7.897 -6.203 1.00 26.98 208 GLN A C 1
ATOM 1631 O O . GLN A 1 208 ? -33.093 7.478 -5.772 1.00 26.98 208 GLN A O 1
ATOM 1636 N N . PRO A 1 209 ? -34.321 9.192 -6.555 1.00 35.88 209 PRO A N 1
ATOM 1637 C CA . PRO A 1 209 ? -33.189 10.091 -6.742 1.00 35.88 209 PRO A CA 1
ATOM 1638 C C . PRO A 1 209 ? -32.870 10.990 -5.536 1.00 35.88 209 PRO A C 1
ATOM 1640 O O . PRO A 1 209 ? -33.753 11.428 -4.803 1.00 35.88 209 PRO A O 1
ATOM 1643 N N . SER A 1 210 ? -31.595 11.385 -5.515 1.00 31.05 210 SER A N 1
ATOM 1644 C CA . SER A 1 210 ? -30.965 12.564 -4.902 1.00 31.05 2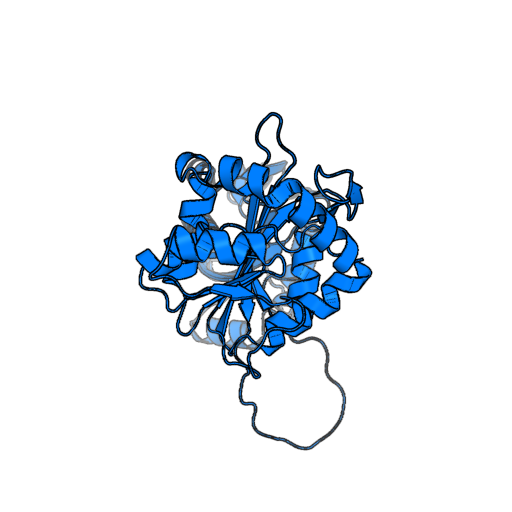10 SER A CA 1
ATOM 1645 C C . SER A 1 210 ? -30.683 12.598 -3.394 1.00 31.05 210 SER A C 1
ATOM 1647 O O . SER A 1 210 ? -31.579 12.545 -2.562 1.00 31.05 210 SER A O 1
ATOM 1649 N N . ASP A 1 211 ? -29.399 12.888 -3.154 1.00 33.78 211 ASP A N 1
ATOM 1650 C CA . ASP A 1 211 ? -28.801 13.617 -2.034 1.00 33.78 211 ASP A CA 1
ATOM 1651 C C . ASP A 1 211 ? -28.492 12.810 -0.764 1.00 33.78 211 ASP A C 1
ATOM 1653 O O . ASP A 1 211 ? -29.328 12.686 0.128 1.00 33.78 211 ASP A O 1
ATOM 1657 N N . GLN A 1 212 ? -27.250 12.309 -0.666 1.00 29.98 212 GLN A N 1
ATOM 1658 C CA . GLN A 1 212 ? -26.549 12.152 0.611 1.00 29.98 212 GLN A CA 1
ATOM 1659 C C . GLN A 1 212 ? -25.034 11.953 0.445 1.00 29.98 212 GLN A C 1
ATOM 1661 O O . GLN A 1 212 ? -24.534 11.473 -0.569 1.00 29.98 212 GLN A O 1
ATOM 1666 N N . ARG A 1 213 ? -24.327 12.472 1.446 1.00 33.16 213 ARG A N 1
ATOM 1667 C CA . ARG A 1 213 ? -22.900 12.784 1.521 1.00 33.16 213 ARG A CA 1
ATOM 1668 C C . ARG A 1 213 ? -22.076 11.538 1.868 1.00 33.16 213 ARG A C 1
ATOM 1670 O O . ARG A 1 213 ? -22.498 10.771 2.719 1.00 33.16 213 ARG A O 1
ATOM 1677 N N . SER A 1 214 ? -20.898 11.424 1.247 1.00 31.88 214 SER A N 1
ATOM 1678 C CA . SER A 1 214 ? -19.668 10.773 1.744 1.00 31.88 214 SER A CA 1
ATOM 1679 C C . SER A 1 214 ? -19.829 9.615 2.748 1.00 31.88 214 SER A C 1
ATOM 1681 O O . SER A 1 214 ? -19.773 9.836 3.957 1.00 31.88 214 SER A O 1
ATOM 1683 N N . GLU A 1 215 ? -19.915 8.378 2.257 1.00 36.62 215 GLU A N 1
ATOM 1684 C CA . GLU A 1 215 ? -19.751 7.167 3.074 1.00 36.62 215 GLU A CA 1
ATOM 1685 C C . GLU A 1 215 ? -18.272 6.743 3.099 1.00 36.62 215 GLU A C 1
ATOM 1687 O O . GLU A 1 215 ? -17.820 5.893 2.337 1.00 36.62 215 GLU A O 1
ATOM 1692 N N . GLY A 1 216 ? -17.500 7.382 3.978 1.00 36.84 216 GLY A N 1
ATOM 1693 C CA . GLY A 1 216 ? -16.411 6.709 4.687 1.00 36.84 216 GLY A CA 1
ATOM 1694 C C . GLY A 1 216 ? -16.983 6.171 5.999 1.00 36.84 216 GLY A C 1
ATOM 1695 O O . GLY A 1 216 ? -17.950 6.731 6.509 1.00 36.84 216 GLY A O 1
ATOM 1696 N N . MET A 1 217 ? -16.449 5.082 6.548 1.00 46.66 217 MET A N 1
ATOM 1697 C CA . MET A 1 217 ? -16.918 4.539 7.827 1.00 46.66 217 MET A CA 1
ATOM 1698 C C . MET A 1 217 ? -16.664 5.557 8.952 1.00 46.66 217 MET A C 1
ATOM 1700 O O . MET A 1 217 ? -15.558 5.680 9.467 1.00 46.66 217 MET A O 1
ATOM 1704 N N . VAL A 1 218 ? -17.697 6.320 9.298 1.00 57.22 218 VAL A N 1
ATOM 1705 C CA . VAL A 1 218 ? -17.721 7.318 10.372 1.00 57.22 218 VAL A CA 1
ATOM 1706 C C . VAL A 1 218 ? -18.272 6.610 11.613 1.00 57.22 218 VAL A C 1
ATOM 1708 O O . VAL A 1 218 ? -19.288 5.925 11.501 1.00 57.22 218 VAL A O 1
ATOM 1711 N N . LEU A 1 219 ? -17.599 6.719 12.773 1.00 69.88 219 LEU A N 1
ATOM 1712 C CA . LEU A 1 219 ? -18.029 6.102 14.042 1.00 69.88 219 LEU A CA 1
ATOM 1713 C C . LEU A 1 219 ? -19.526 6.373 14.255 1.00 69.88 219 LEU A C 1
ATOM 1715 O O . LEU A 1 219 ? -19.918 7.524 14.478 1.00 69.88 219 LEU A O 1
ATOM 1719 N N . SER A 1 220 ? -20.342 5.327 14.115 1.00 78.56 220 SER A N 1
ATOM 1720 C CA . SER A 1 220 ? -21.792 5.446 13.982 1.00 78.56 220 SER A CA 1
ATOM 1721 C C . SER A 1 220 ? -22.499 5.374 15.334 1.00 78.56 220 SER A C 1
ATOM 1723 O O . SER A 1 220 ? -22.007 4.780 16.297 1.00 78.56 220 SER A O 1
ATOM 1725 N N . GLU A 1 221 ? -23.711 5.924 15.398 1.00 77.62 221 GLU A N 1
ATOM 1726 C CA . GLU A 1 221 ? -24.596 5.775 16.564 1.00 77.62 221 GLU A CA 1
ATOM 1727 C C . GLU A 1 221 ? -24.965 4.306 16.846 1.00 77.62 221 GLU A C 1
ATOM 1729 O O . GLU A 1 221 ? -25.329 3.947 17.967 1.00 77.62 221 GLU A O 1
ATOM 1734 N N . GLU A 1 222 ? -24.828 3.421 15.858 1.00 83.94 222 GLU A N 1
ATOM 1735 C CA . GLU A 1 222 ? -25.074 1.986 16.016 1.00 83.94 222 GLU A CA 1
ATOM 1736 C C . GLU A 1 222 ? -24.014 1.330 16.910 1.00 83.94 222 GLU A C 1
ATOM 1738 O O . GLU A 1 222 ? -24.366 0.524 17.772 1.00 83.94 222 GLU A O 1
ATOM 1743 N N . LEU A 1 223 ? -22.736 1.721 16.778 1.00 85.94 223 LEU A N 1
ATOM 1744 C CA . LEU A 1 223 ? -21.646 1.246 17.646 1.00 85.94 223 LEU A CA 1
ATOM 1745 C C . LEU A 1 223 ? -21.890 1.632 19.104 1.00 85.94 223 LEU A C 1
ATOM 1747 O O . LEU A 1 223 ? -21.712 0.819 20.014 1.00 85.94 223 LEU A O 1
ATOM 1751 N N . ARG A 1 224 ? -22.335 2.873 19.316 1.00 86.00 224 ARG A N 1
ATOM 1752 C CA . ARG A 1 224 ? -22.715 3.369 20.637 1.00 86.00 224 ARG A CA 1
ATOM 1753 C C . ARG A 1 224 ? -23.882 2.563 21.197 1.00 86.00 224 ARG A C 1
ATOM 1755 O O . ARG A 1 224 ? -23.771 2.019 22.290 1.00 86.00 224 ARG A O 1
ATOM 1762 N N . THR A 1 225 ? -24.960 2.429 20.428 1.00 87.25 225 THR A N 1
ATOM 1763 C CA . THR A 1 225 ? -26.165 1.694 20.841 1.00 87.25 225 THR A CA 1
ATOM 1764 C C . THR A 1 225 ? -25.842 0.241 21.211 1.00 87.25 225 THR A C 1
ATOM 1766 O O . THR A 1 225 ? -26.333 -0.270 22.219 1.00 87.25 225 THR A O 1
ATOM 1769 N N . ALA A 1 226 ? -24.978 -0.425 20.437 1.00 87.50 226 ALA A N 1
ATOM 1770 C CA . ALA A 1 226 ? -24.529 -1.786 20.724 1.00 87.50 226 ALA A CA 1
ATOM 1771 C C . ALA A 1 226 ? -23.744 -1.869 22.044 1.00 87.50 226 ALA A C 1
ATOM 1773 O O . ALA A 1 226 ? -24.002 -2.746 22.867 1.00 87.50 226 ALA A O 1
ATOM 1774 N N . ALA A 1 227 ? -22.833 -0.928 22.292 1.00 86.88 227 ALA A N 1
ATOM 1775 C CA . ALA A 1 227 ? -22.057 -0.889 23.527 1.00 86.88 227 ALA A CA 1
ATOM 1776 C C . ALA A 1 227 ? -22.911 -0.537 24.763 1.00 86.88 227 ALA A C 1
ATOM 1778 O O . ALA A 1 227 ? -22.722 -1.124 25.829 1.00 86.88 227 ALA A O 1
ATOM 1779 N N . GLU A 1 228 ? -23.897 0.355 24.635 1.00 90.00 228 GLU A N 1
ATOM 1780 C CA . GLU A 1 228 ? -24.870 0.632 25.704 1.00 90.00 228 GLU A CA 1
ATOM 1781 C C . GLU A 1 228 ? -25.658 -0.637 26.073 1.00 90.00 228 GLU A C 1
ATOM 1783 O O . GLU A 1 228 ? -25.844 -0.934 27.256 1.00 90.00 228 GLU A O 1
ATOM 1788 N N . ALA A 1 229 ? -26.043 -1.450 25.081 1.00 92.62 229 ALA A N 1
ATOM 1789 C CA . ALA A 1 229 ? -26.705 -2.736 25.311 1.00 92.62 229 ALA A CA 1
ATOM 1790 C C . ALA A 1 229 ? -25.812 -3.764 26.041 1.00 92.62 229 ALA A C 1
ATOM 1792 O O . ALA A 1 229 ? -26.326 -4.651 26.724 1.00 92.62 229 ALA A O 1
ATOM 1793 N N . GLU A 1 230 ? -24.487 -3.626 25.954 1.00 92.88 230 GLU A N 1
ATOM 1794 C CA . GLU A 1 230 ? -23.508 -4.428 26.702 1.00 92.88 230 GLU A CA 1
ATOM 1795 C C . GLU A 1 230 ? -23.237 -3.897 28.124 1.00 92.88 230 GLU A C 1
ATOM 1797 O O . GLU A 1 230 ? -22.439 -4.486 28.863 1.00 92.88 230 GLU A O 1
ATOM 1802 N N . GLY A 1 231 ? -23.903 -2.812 28.533 1.00 92.19 231 GLY A N 1
ATOM 1803 C CA . GLY A 1 231 ? -23.763 -2.196 29.851 1.00 92.19 231 GLY A CA 1
ATOM 1804 C C . GLY A 1 231 ? -22.588 -1.225 29.965 1.00 92.19 231 GLY A C 1
ATOM 1805 O O . GLY A 1 231 ? -22.063 -1.044 31.064 1.00 92.19 231 GLY A O 1
ATOM 1806 N N . ILE A 1 232 ? -22.137 -0.640 28.852 1.00 93.25 232 ILE A N 1
ATOM 1807 C CA . ILE A 1 232 ? -21.176 0.467 28.867 1.00 93.25 232 ILE A CA 1
ATOM 1808 C C . ILE A 1 232 ? -21.887 1.762 29.276 1.00 93.25 232 ILE A C 1
ATOM 1810 O O . ILE A 1 232 ? -22.952 2.091 28.764 1.00 93.25 232 ILE A O 1
ATOM 1814 N N . GLU A 1 233 ? -21.278 2.506 30.198 1.00 85.69 233 GLU A N 1
ATOM 1815 C CA . GLU A 1 233 ? -21.842 3.720 30.806 1.00 85.69 233 GLU A CA 1
ATOM 1816 C C . GLU A 1 233 ? -21.110 5.005 30.392 1.00 85.69 233 GLU A C 1
ATOM 1818 O O . GLU A 1 233 ? -21.601 6.112 30.627 1.00 85.69 233 GLU A O 1
ATOM 1823 N N . LYS A 1 234 ? -19.898 4.880 29.840 1.00 88.12 234 LYS A N 1
ATOM 1824 C CA . LYS A 1 234 ? -19.082 6.005 29.376 1.00 88.12 234 LYS A CA 1
ATOM 1825 C C . LYS A 1 234 ? -18.335 5.626 28.098 1.00 88.12 234 LYS A C 1
ATOM 1827 O O . LYS A 1 234 ? -17.838 4.509 27.976 1.00 88.12 234 LYS A O 1
ATOM 1832 N N . PHE A 1 235 ? -18.206 6.587 27.191 1.00 90.94 235 PHE A N 1
ATOM 1833 C CA . PHE A 1 235 ? -17.501 6.423 25.925 1.00 90.94 235 PHE A CA 1
ATOM 1834 C C . PHE A 1 235 ? -16.262 7.308 25.867 1.00 90.94 235 PHE A C 1
ATOM 1836 O O . PHE A 1 235 ? -16.257 8.432 26.377 1.00 90.94 235 PHE A O 1
ATOM 1843 N N . VAL A 1 236 ? -15.218 6.763 25.258 1.00 90.19 236 VAL A N 1
ATOM 1844 C CA . VAL A 1 236 ? -13.972 7.441 24.908 1.00 90.19 236 VAL A CA 1
ATOM 1845 C C . VAL A 1 236 ? -13.698 7.148 23.438 1.00 90.19 236 VAL A C 1
ATOM 1847 O O . VAL A 1 236 ? -14.004 6.059 22.947 1.00 90.19 236 VAL A O 1
ATOM 1850 N N . VAL A 1 237 ? -13.145 8.119 22.730 1.00 94.69 237 VAL A N 1
ATOM 1851 C CA . VAL A 1 237 ? -12.732 7.988 21.334 1.00 94.69 237 VAL A CA 1
ATOM 1852 C C . VAL A 1 237 ? -11.262 8.338 21.221 1.00 94.69 237 VAL A C 1
ATOM 1854 O O . VAL A 1 237 ? -10.798 9.263 21.876 1.00 94.69 237 VAL A O 1
ATOM 1857 N N . GLY A 1 238 ? -10.525 7.586 20.416 1.00 95.06 238 GLY A N 1
ATOM 1858 C CA . GLY A 1 238 ? -9.105 7.817 20.194 1.00 95.06 238 GLY A CA 1
ATOM 1859 C C . GLY A 1 238 ? -8.681 7.531 18.767 1.00 95.06 238 GLY A C 1
ATOM 1860 O O . GLY A 1 238 ? -9.441 6.971 17.969 1.00 95.06 238 GLY A O 1
ATOM 1861 N N . ALA A 1 239 ? -7.444 7.899 18.457 1.00 96.62 239 ALA A N 1
ATOM 1862 C CA . ALA A 1 239 ? -6.854 7.663 17.151 1.00 96.62 239 ALA A CA 1
ATOM 1863 C C . ALA A 1 239 ? -5.443 7.096 17.257 1.00 96.62 239 ALA A C 1
ATOM 1865 O O . ALA A 1 239 ? -4.562 7.698 17.870 1.00 96.62 239 ALA A O 1
ATOM 1866 N N . VAL A 1 240 ? -5.188 5.996 16.550 1.00 97.00 240 VAL A N 1
ATOM 1867 C CA . VAL A 1 240 ? -3.821 5.659 16.160 1.00 97.00 240 VAL A CA 1
ATOM 1868 C C . VAL A 1 240 ? -3.439 6.592 15.018 1.00 97.00 240 VAL A C 1
ATOM 1870 O O . VAL A 1 240 ? -3.780 6.354 13.859 1.00 97.00 240 VAL A O 1
ATOM 1873 N N . ILE A 1 241 ? -2.766 7.689 15.363 1.00 96.31 241 ILE A N 1
ATOM 1874 C CA . ILE A 1 241 ? -2.226 8.616 14.369 1.00 96.31 241 ILE A CA 1
ATOM 1875 C C . ILE A 1 241 ? -0.936 8.025 13.823 1.00 96.31 241 ILE A C 1
ATOM 1877 O O . ILE A 1 241 ? -0.019 7.737 14.593 1.00 96.31 241 ILE A O 1
ATOM 1881 N N . HIS A 1 242 ? -0.842 7.856 12.511 1.00 93.56 242 HIS A N 1
ATOM 1882 C CA . HIS A 1 242 ? 0.292 7.175 11.895 1.00 93.56 242 HIS A CA 1
ATOM 1883 C C . HIS A 1 242 ? 0.910 7.957 10.745 1.00 93.56 242 HIS A C 1
ATOM 1885 O O . HIS A 1 242 ? 0.296 8.824 10.128 1.00 93.56 242 HIS A O 1
ATOM 1891 N N . ASP A 1 243 ? 2.173 7.651 10.498 1.00 88.00 243 ASP A N 1
ATOM 1892 C CA . ASP A 1 243 ? 2.970 8.151 9.391 1.00 88.00 243 ASP A CA 1
ATOM 1893 C C . ASP A 1 243 ? 3.988 7.060 9.051 1.00 88.00 243 ASP A C 1
ATOM 1895 O O . ASP A 1 243 ? 4.567 6.497 9.966 1.00 88.00 243 ASP A O 1
ATOM 1899 N N . VAL A 1 244 ? 4.176 6.715 7.778 1.00 80.12 244 VAL A N 1
ATOM 1900 C CA . VAL A 1 244 ? 5.095 5.680 7.242 1.00 80.12 244 VAL A CA 1
ATOM 1901 C C . VAL A 1 244 ? 5.771 4.762 8.290 1.00 80.12 244 VAL A C 1
ATOM 1903 O O . VAL A 1 244 ? 6.908 4.987 8.713 1.00 80.12 244 VAL A O 1
ATOM 1906 N N . GLY A 1 245 ? 5.074 3.695 8.706 1.00 80.75 245 GLY A N 1
ATOM 1907 C CA . GLY A 1 245 ? 5.625 2.637 9.573 1.00 80.75 245 GLY A CA 1
ATOM 1908 C C . GLY A 1 245 ? 5.851 3.026 11.040 1.00 80.75 245 GLY A C 1
ATOM 1909 O O . GLY A 1 245 ? 6.485 2.278 11.789 1.00 80.75 245 GLY A O 1
ATOM 1910 N N . ARG A 1 246 ? 5.343 4.182 11.467 1.00 92.38 246 ARG A N 1
ATOM 1911 C CA . ARG A 1 246 ? 5.404 4.665 12.846 1.00 92.38 246 ARG A CA 1
ATOM 1912 C C . ARG A 1 246 ? 4.064 5.249 13.281 1.00 92.38 246 ARG A C 1
ATOM 1914 O O . ARG A 1 246 ? 3.293 5.767 12.481 1.00 92.38 246 ARG A O 1
ATOM 1921 N N . VAL A 1 247 ? 3.809 5.188 14.578 1.00 97.00 247 VAL A N 1
ATOM 1922 C CA . VAL A 1 247 ? 2.596 5.713 15.212 1.00 97.00 247 VAL A CA 1
ATOM 1923 C C . VAL A 1 247 ? 2.960 6.757 16.252 1.00 97.00 247 VAL A C 1
ATOM 1925 O O . VAL A 1 247 ? 4.019 6.682 16.885 1.00 97.00 247 VAL A O 1
ATOM 1928 N N . LEU A 1 248 ? 2.098 7.754 16.395 1.00 97.00 248 LEU A N 1
ATOM 1929 C CA . LEU A 1 248 ? 2.225 8.808 17.380 1.00 97.00 248 LEU A CA 1
ATOM 1930 C C . LEU A 1 248 ? 1.812 8.271 18.745 1.00 97.00 248 LEU A C 1
ATOM 1932 O O . LEU A 1 248 ? 0.735 7.702 18.907 1.00 97.00 248 LEU A O 1
ATOM 1936 N N . VAL A 1 249 ? 2.658 8.525 19.732 1.00 96.81 249 VAL A N 1
ATOM 1937 C CA . VAL A 1 249 ? 2.338 8.322 21.139 1.00 96.81 249 VAL A CA 1
ATOM 1938 C C . VAL A 1 249 ? 2.565 9.637 21.866 1.00 96.81 249 VAL A C 1
ATOM 1940 O O . VAL A 1 249 ? 3.606 10.281 21.693 1.00 96.81 249 VAL A O 1
ATOM 1943 N N . VAL A 1 250 ? 1.580 10.041 22.658 1.00 94.81 250 VAL A N 1
ATOM 1944 C CA . VAL A 1 250 ? 1.600 11.254 23.477 1.00 94.81 250 VAL A CA 1
ATOM 1945 C C . VAL A 1 250 ? 1.834 10.888 24.940 1.00 94.81 250 VAL A C 1
ATOM 1947 O O . VAL A 1 250 ? 1.497 9.794 25.388 1.00 94.81 250 VAL A O 1
ATOM 1950 N N . THR A 1 251 ? 2.489 11.775 25.684 1.00 90.94 251 THR A N 1
ATOM 1951 C CA . THR A 1 251 ? 2.814 11.573 27.100 1.00 90.94 251 THR A CA 1
ATOM 1952 C C . THR A 1 251 ? 1.947 12.482 27.957 1.00 90.94 251 THR A C 1
ATOM 1954 O O . THR A 1 251 ? 2.092 13.708 27.878 1.00 90.94 251 THR A O 1
ATOM 1957 N N . ARG A 1 252 ? 1.096 11.892 28.806 1.00 82.75 252 ARG A N 1
ATOM 1958 C CA . ARG A 1 252 ? 0.209 12.621 29.726 1.00 82.75 252 ARG A CA 1
ATOM 1959 C C . ARG A 1 252 ? 0.983 13.605 30.591 1.00 82.75 252 ARG A C 1
ATOM 1961 O O . ARG A 1 252 ? 2.095 13.312 31.048 1.00 82.75 252 ARG A O 1
ATOM 1968 N N . SER A 1 253 ? 0.394 14.769 30.840 1.00 78.94 253 SER A N 1
ATOM 1969 C CA . SER A 1 253 ? 1.003 15.793 31.679 1.00 78.94 253 SER A CA 1
ATOM 1970 C C . SER A 1 253 ? 1.284 15.290 33.095 1.00 78.94 253 SER A C 1
ATOM 1972 O O . SER A 1 253 ? 0.536 14.509 33.679 1.00 78.94 253 SER A O 1
ATOM 1974 N N . LEU A 1 254 ? 2.391 15.758 33.677 1.00 68.69 254 LEU A N 1
ATOM 1975 C CA . LEU A 1 254 ? 2.762 15.426 35.055 1.00 68.69 254 LEU A CA 1
ATOM 1976 C C . LEU A 1 254 ? 1.871 16.120 36.094 1.00 68.69 254 LEU A C 1
ATOM 1978 O O . LEU A 1 254 ? 1.903 15.744 37.263 1.00 68.69 254 LEU A O 1
ATOM 1982 N N . SER A 1 255 ? 1.107 17.134 35.681 1.00 57.72 255 SER A N 1
ATOM 1983 C CA . SER A 1 255 ? 0.102 17.795 36.516 1.00 57.72 255 SER A CA 1
ATOM 1984 C C . SER A 1 255 ? -1.266 17.113 36.468 1.00 57.72 255 SER A C 1
ATOM 1986 O O . SER A 1 255 ? -2.213 17.651 37.034 1.00 57.72 255 SER A O 1
ATOM 1988 N N . ASP A 1 256 ? -1.385 15.975 35.781 1.00 59.62 256 ASP A N 1
ATOM 1989 C CA . ASP A 1 256 ? -2.626 15.213 35.708 1.00 59.62 256 ASP A CA 1
ATOM 1990 C C . ASP A 1 256 ? -2.871 14.411 36.998 1.00 59.62 256 ASP A C 1
ATOM 1992 O O . ASP A 1 256 ? -1.976 13.754 37.539 1.00 59.62 256 ASP A O 1
ATOM 1996 N N . ASP A 1 257 ? -4.113 14.441 37.476 1.00 55.09 257 ASP A N 1
ATOM 1997 C CA . ASP A 1 257 ? -4.563 13.715 38.663 1.00 55.09 257 ASP A CA 1
ATOM 1998 C C . ASP A 1 257 ? -4.689 12.197 38.423 1.00 55.09 257 ASP A C 1
ATOM 2000 O O . ASP A 1 257 ? -4.910 11.437 39.375 1.00 55.09 257 ASP A O 1
ATOM 2004 N N . PHE A 1 258 ? -4.601 11.737 37.170 1.00 54.16 258 PHE A N 1
ATOM 2005 C CA . PHE A 1 258 ? -4.794 10.342 36.788 1.00 54.16 258 PHE A CA 1
ATOM 2006 C C . PHE A 1 258 ? -3.709 9.851 35.811 1.00 54.16 258 PHE A C 1
ATOM 2008 O O . PHE A 1 258 ? -3.678 10.219 34.641 1.00 54.16 258 PHE A O 1
ATOM 2015 N N . LEU A 1 259 ? -2.836 8.964 36.312 1.00 60.97 259 LEU A N 1
ATOM 2016 C CA . LEU A 1 259 ? -1.734 8.311 35.577 1.00 60.97 259 LEU A CA 1
ATOM 2017 C C . LEU A 1 259 ? -0.752 9.289 34.878 1.00 60.97 259 LEU A C 1
ATOM 2019 O O . LEU A 1 259 ? -0.521 9.178 33.674 1.00 60.97 259 LEU A O 1
ATOM 2023 N N . PRO A 1 260 ? -0.123 10.223 35.619 1.00 72.25 260 PRO A N 1
ATOM 2024 C CA . PRO A 1 260 ? 0.819 11.187 35.050 1.00 72.25 260 PRO A CA 1
ATOM 2025 C C . PRO A 1 260 ? 2.040 10.511 34.408 1.00 72.25 260 PRO A C 1
ATOM 2027 O O . PRO A 1 260 ? 2.617 9.577 34.971 1.00 72.25 260 PRO A O 1
ATOM 2030 N N . GLY A 1 261 ? 2.469 11.012 33.244 1.00 77.88 261 GLY A N 1
ATOM 2031 C CA . GLY A 1 261 ? 3.619 10.490 32.495 1.00 77.88 261 GLY A CA 1
ATOM 2032 C C . GLY A 1 261 ? 3.377 9.159 31.770 1.00 77.88 261 GLY A C 1
ATOM 2033 O O . GLY A 1 261 ? 4.326 8.578 31.234 1.00 77.88 261 GLY A O 1
ATOM 2034 N N . LEU A 1 262 ? 2.139 8.656 31.765 1.00 85.88 262 LEU A N 1
ATOM 2035 C CA . LEU A 1 262 ? 1.744 7.510 30.951 1.00 85.88 262 LEU A CA 1
ATOM 2036 C C . LEU A 1 262 ? 1.801 7.880 29.464 1.00 85.88 262 LEU A C 1
ATOM 2038 O O . LEU A 1 262 ? 1.487 9.005 29.075 1.00 85.88 262 LEU A O 1
ATOM 2042 N N . GLU A 1 263 ? 2.224 6.922 28.649 1.00 92.12 263 GLU A N 1
ATOM 2043 C CA . GLU A 1 263 ? 2.194 7.039 27.196 1.00 92.12 263 GLU A CA 1
ATOM 2044 C C . GLU A 1 263 ? 0.888 6.461 26.638 1.00 92.12 263 GLU A C 1
ATOM 2046 O O . GLU A 1 263 ? 0.488 5.356 27.007 1.00 92.12 263 GLU A O 1
ATOM 2051 N N . GLU A 1 264 ? 0.234 7.186 25.736 1.00 92.56 264 GLU A N 1
ATOM 2052 C CA . GLU A 1 264 ? -1.039 6.780 25.139 1.00 92.56 264 GLU A CA 1
ATOM 2053 C C . GLU A 1 264 ? -1.199 7.257 23.693 1.00 92.56 264 GLU A C 1
ATOM 2055 O O . GLU A 1 264 ? -0.359 7.981 23.153 1.00 92.56 264 GLU A O 1
ATOM 2060 N N . VAL A 1 265 ? -2.267 6.795 23.046 1.00 95.94 265 VAL A N 1
ATOM 2061 C CA . VAL A 1 265 ? -2.740 7.386 21.792 1.00 95.94 265 VAL A CA 1
ATOM 2062 C C . VAL A 1 265 ? -3.601 8.609 22.116 1.00 95.94 265 VAL A C 1
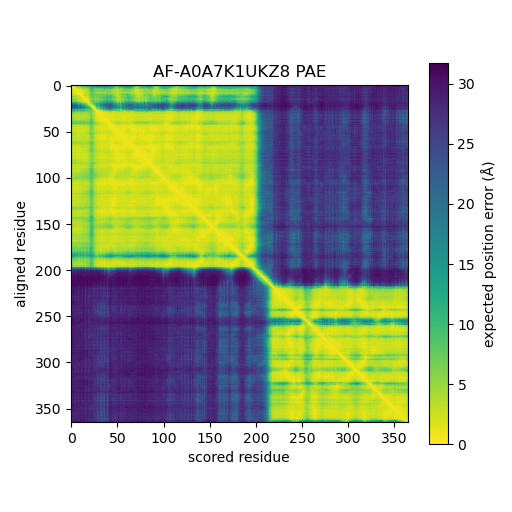ATOM 2064 O O . VAL A 1 265 ? -4.276 8.574 23.145 1.00 95.94 265 VAL A O 1
ATOM 2067 N N . PRO A 1 266 ? -3.627 9.650 21.264 1.00 96.00 266 PRO A N 1
ATOM 2068 C CA . PRO A 1 266 ? -4.556 10.766 21.434 1.00 96.00 266 PRO A CA 1
ATOM 2069 C C . PRO A 1 266 ? -5.994 10.261 21.572 1.00 96.00 266 PRO A C 1
ATOM 2071 O O . PRO A 1 266 ? -6.460 9.478 20.729 1.00 96.00 266 PRO A O 1
ATOM 2074 N N . SER A 1 267 ? -6.666 10.634 22.658 1.00 92.62 267 SER A N 1
ATOM 2075 C CA . SER A 1 267 ? -7.994 10.124 22.986 1.00 92.62 267 SER A CA 1
ATOM 2076 C C . SER A 1 267 ? -8.681 10.921 24.081 1.00 92.62 267 SER A C 1
ATOM 2078 O O . SER A 1 267 ? -8.059 11.257 25.079 1.00 92.62 267 SER A O 1
ATOM 2080 N N . GLY A 1 268 ? -10.002 11.054 23.989 1.00 88.25 268 GLY A N 1
ATOM 2081 C CA . GLY A 1 268 ? -10.765 11.747 25.015 1.00 88.25 268 GLY A CA 1
ATOM 2082 C C . GLY A 1 268 ? -12.225 11.330 25.116 1.00 88.25 268 GLY A C 1
ATOM 2083 O O . GLY A 1 268 ? -12.697 10.386 24.474 1.00 88.25 268 GLY A O 1
ATOM 2084 N N . GLY A 1 269 ? -12.921 11.962 26.055 1.00 88.12 269 GLY A N 1
ATOM 2085 C CA . GLY A 1 269 ? -14.262 11.566 26.464 1.00 88.12 269 GLY A CA 1
ATOM 2086 C C . GLY A 1 269 ? -15.328 12.034 25.484 1.00 88.12 269 GLY A C 1
ATOM 2087 O O . GLY A 1 269 ? -15.251 13.125 24.942 1.00 88.12 269 GLY A O 1
ATOM 2088 N N . VAL A 1 270 ? -16.371 11.227 25.311 1.00 89.12 270 VAL A N 1
ATOM 2089 C CA . VAL A 1 270 ? -17.562 11.657 24.569 1.00 89.12 270 VAL A CA 1
ATOM 2090 C C . VAL A 1 270 ? -18.519 12.352 25.530 1.00 89.12 270 VAL A C 1
ATOM 2092 O O . VAL A 1 270 ? -18.921 11.765 26.547 1.00 89.12 270 VAL A O 1
ATOM 2095 N N . ASP A 1 271 ? -18.899 13.584 25.205 1.00 80.31 271 ASP A N 1
ATOM 2096 C CA . ASP A 1 271 ? -19.817 14.370 26.015 1.00 80.31 271 ASP A CA 1
ATOM 2097 C C . ASP A 1 271 ? -21.277 13.923 25.854 1.00 80.31 271 ASP A C 1
ATOM 2099 O O . ASP A 1 271 ? -21.697 13.248 24.909 1.00 80.31 271 ASP A O 1
ATOM 2103 N N . SER A 1 272 ? -22.108 14.291 26.829 1.00 79.06 272 SER A N 1
ATOM 2104 C CA . SER A 1 272 ? -23.527 13.935 26.811 1.00 79.06 272 SER A CA 1
ATOM 2105 C C . SER A 1 272 ? -24.249 14.600 25.635 1.00 79.06 272 SER A C 1
ATOM 2107 O O . SER A 1 272 ? -24.453 15.810 25.636 1.00 79.06 272 SER A O 1
ATOM 2109 N N . GLY A 1 273 ? -24.739 13.787 24.698 1.00 77.94 273 GLY A N 1
ATOM 2110 C CA . GLY A 1 273 ? -25.449 14.249 23.500 1.00 77.94 273 GLY A CA 1
ATOM 2111 C C . GLY A 1 273 ? -24.537 14.524 22.303 1.00 77.94 273 GLY A C 1
ATOM 2112 O O . GLY A 1 273 ? -25.050 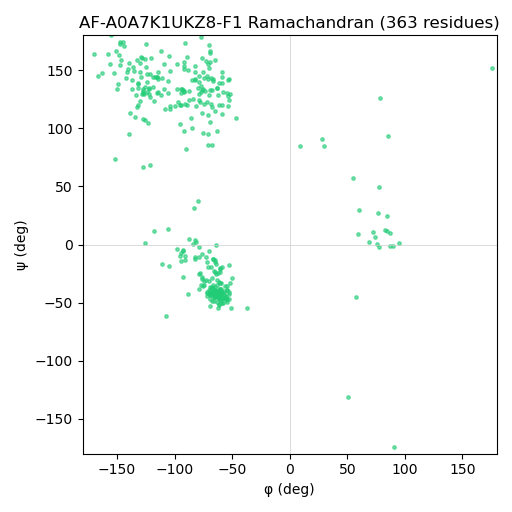14.851 21.239 1.00 77.94 273 GLY A O 1
ATOM 2113 N N . GLU A 1 274 ? -23.226 14.351 22.470 1.00 85.94 274 GLU A N 1
ATOM 2114 C CA . GLU A 1 274 ? -22.229 14.400 21.403 1.00 85.94 274 GLU A CA 1
ATOM 2115 C C . GLU A 1 274 ? -22.172 13.050 20.667 1.00 85.94 274 GLU A C 1
ATOM 2117 O O . GLU A 1 274 ? -22.327 11.984 21.282 1.00 85.94 274 GLU A O 1
ATOM 2122 N N . GLY A 1 275 ? -21.976 13.092 19.347 1.00 87.00 275 GLY A N 1
ATOM 2123 C CA . GLY A 1 275 ? -21.744 11.894 18.536 1.00 87.00 275 GLY A CA 1
ATOM 2124 C C . GLY A 1 275 ? -20.281 11.440 18.593 1.00 87.00 275 GLY A C 1
ATOM 2125 O O . GLY A 1 275 ? -19.375 12.254 18.750 1.00 87.00 275 GLY A O 1
ATOM 2126 N N . LEU A 1 276 ? -20.013 10.145 18.393 1.00 89.94 276 LEU A N 1
ATOM 2127 C CA . LEU A 1 276 ? -18.649 9.590 18.496 1.00 89.94 276 LEU A CA 1
ATOM 2128 C C . LEU A 1 276 ? -17.640 10.272 17.553 1.00 89.94 276 LEU A C 1
ATOM 2130 O O . LEU A 1 276 ? -16.501 10.539 17.926 1.00 89.94 276 LEU A O 1
ATOM 2134 N N . SER A 1 277 ? -18.060 10.574 16.325 1.00 89.38 277 SER A N 1
ATOM 2135 C CA . SER A 1 277 ? -17.192 11.223 15.334 1.00 89.38 277 SER A CA 1
ATOM 2136 C C . SER A 1 277 ? -16.996 12.716 15.588 1.00 89.38 277 SER A C 1
ATOM 2138 O O . SER A 1 277 ? -15.964 13.275 15.217 1.00 89.38 277 SER A O 1
ATOM 2140 N N . GLU A 1 278 ? -17.977 13.367 16.211 1.00 88.50 278 GLU A N 1
ATOM 2141 C CA . GLU A 1 278 ? -17.856 14.757 16.652 1.00 88.50 278 GLU A CA 1
ATOM 2142 C C . GLU A 1 278 ? -16.833 14.848 17.786 1.00 88.50 278 GLU A C 1
ATOM 2144 O O . GLU A 1 278 ? -15.862 15.596 17.660 1.00 88.50 278 GLU A O 1
ATOM 2149 N N . ALA A 1 279 ? -16.967 13.972 18.788 1.00 91.50 279 ALA A N 1
ATOM 2150 C CA . ALA A 1 279 ? -16.014 13.840 19.882 1.00 91.50 279 ALA A CA 1
ATOM 2151 C C . ALA A 1 279 ? -14.596 13.570 19.367 1.00 91.50 279 ALA A C 1
ATOM 2153 O O . ALA A 1 279 ? -13.664 14.260 19.757 1.00 91.50 279 ALA A O 1
ATOM 2154 N N . LEU A 1 280 ? -14.419 12.637 18.422 1.00 94.19 280 LEU A N 1
ATOM 2155 C CA . LEU A 1 280 ? -13.090 12.315 17.892 1.00 94.19 280 LEU A CA 1
ATOM 2156 C C . LEU A 1 280 ? -12.425 13.546 17.264 1.00 94.19 280 LEU A C 1
ATOM 2158 O O . LEU A 1 280 ? -11.258 13.825 17.517 1.00 94.19 280 LEU A O 1
ATOM 2162 N N . ASN A 1 281 ? -13.160 14.295 16.439 1.00 92.06 281 ASN A N 1
ATOM 2163 C CA . ASN A 1 281 ? -12.607 15.483 15.795 1.00 92.06 281 ASN A CA 1
ATOM 2164 C C . ASN A 1 281 ? -12.294 16.595 16.802 1.00 92.06 281 ASN A C 1
ATOM 2166 O O . ASN A 1 281 ? -11.269 17.263 16.643 1.00 92.06 281 ASN A O 1
ATOM 2170 N N . ARG A 1 282 ? -13.144 16.789 17.820 1.00 92.31 282 ARG A N 1
ATOM 2171 C CA . ARG A 1 282 ? -12.909 17.754 18.901 1.00 92.31 282 ARG A CA 1
ATOM 2172 C C . ARG A 1 282 ? -11.647 17.395 19.684 1.00 92.31 282 ARG A C 1
ATOM 2174 O O . ARG A 1 282 ? -10.732 18.210 19.727 1.00 92.31 282 ARG A O 1
ATOM 2181 N N . GLU A 1 283 ? -11.572 16.169 20.194 1.00 94.38 283 GLU A N 1
ATOM 2182 C CA . GLU A 1 283 ? -10.460 15.688 21.022 1.00 94.38 283 GLU A CA 1
ATOM 2183 C C . GLU A 1 283 ? -9.125 15.764 20.272 1.00 94.38 283 GLU A C 1
ATOM 2185 O O . GLU A 1 283 ? -8.164 16.336 20.774 1.00 94.38 283 GLU A O 1
ATOM 2190 N N . LEU A 1 284 ? -9.050 15.308 19.014 1.00 94.06 284 LEU A N 1
ATOM 2191 C CA . LEU A 1 284 ? -7.800 15.426 18.249 1.00 94.06 284 LEU A CA 1
ATOM 2192 C C . LEU A 1 284 ? -7.414 16.887 17.965 1.00 94.06 284 LEU A C 1
ATOM 2194 O O . LEU A 1 284 ? -6.233 17.245 17.999 1.00 94.06 284 LEU A O 1
ATOM 2198 N N . THR A 1 285 ? -8.396 17.756 17.710 1.00 92.56 285 THR A N 1
ATOM 2199 C CA . THR A 1 285 ? -8.125 19.187 17.512 1.00 92.56 285 THR A CA 1
ATOM 2200 C C . THR A 1 285 ? -7.549 19.814 18.777 1.00 92.56 285 THR A C 1
ATOM 2202 O O . THR A 1 285 ? -6.622 20.620 18.686 1.00 92.56 285 THR A O 1
ATOM 2205 N N . GLU A 1 286 ? -8.080 19.438 19.938 1.00 90.12 286 GLU A N 1
ATOM 2206 C CA . GLU A 1 286 ? -7.632 19.911 21.243 1.00 90.12 286 GLU A CA 1
ATOM 2207 C C . GLU A 1 286 ? -6.244 19.351 21.575 1.00 90.12 286 GLU A C 1
ATOM 2209 O O . GLU A 1 286 ? -5.328 20.131 21.819 1.00 90.12 286 GLU A O 1
ATOM 2214 N N . GLU A 1 287 ? -6.046 18.035 21.505 1.00 92.31 287 GLU A N 1
ATOM 2215 C CA . GLU A 1 287 ? -4.839 17.362 21.990 1.00 92.31 287 GLU A CA 1
ATOM 2216 C C . GLU A 1 287 ? -3.633 17.444 21.056 1.00 92.31 287 GLU A C 1
ATOM 2218 O O . GLU A 1 287 ? -2.504 17.551 21.537 1.00 92.31 287 GLU A O 1
ATOM 2223 N N . VAL A 1 288 ? -3.845 17.356 19.738 1.00 93.38 288 VAL A N 1
ATOM 2224 C CA . VAL A 1 288 ? -2.763 17.260 18.739 1.00 93.38 288 VAL A CA 1
ATOM 2225 C C . VAL A 1 288 ? -2.841 18.317 17.639 1.00 93.38 288 VAL A C 1
ATOM 2227 O O . VA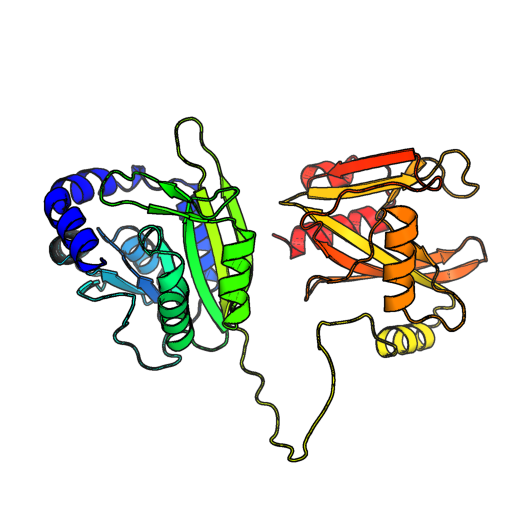L A 1 288 ? -1.963 18.367 16.772 1.00 93.38 288 VAL A O 1
ATOM 2230 N N . GLY A 1 289 ? -3.830 19.211 17.703 1.00 91.75 289 GLY A N 1
ATOM 2231 C CA . GLY A 1 289 ? -3.899 20.420 16.887 1.00 91.75 289 GLY A CA 1
ATOM 2232 C C . GLY A 1 289 ? -4.561 20.251 15.521 1.00 91.75 289 GLY A C 1
ATOM 2233 O O . GLY A 1 289 ? -4.481 21.175 14.708 1.00 91.75 289 GLY A O 1
ATOM 2234 N N . PHE A 1 290 ? -5.198 19.110 15.249 1.00 90.38 290 PHE A N 1
ATOM 2235 C CA . PHE A 1 290 ? -5.961 18.879 14.021 1.00 90.38 290 PHE A CA 1
ATOM 2236 C C . PHE A 1 290 ? -7.082 17.851 14.215 1.00 90.38 290 PHE A C 1
ATOM 2238 O O . PHE A 1 290 ? -6.933 16.893 14.962 1.00 90.38 290 PHE A O 1
ATOM 2245 N N . ALA A 1 291 ? -8.188 18.024 13.492 1.00 89.75 291 ALA A N 1
ATOM 2246 C CA . ALA A 1 291 ? -9.284 17.058 13.442 1.00 89.75 291 ALA A CA 1
ATOM 2247 C C . ALA A 1 291 ? -8.889 15.821 12.618 1.00 89.75 291 ALA A C 1
ATOM 2249 O O . ALA A 1 291 ? -8.017 15.920 11.755 1.00 89.75 291 ALA A O 1
ATOM 2250 N N . ALA A 1 292 ? -9.547 14.672 12.822 1.00 84.62 292 ALA A N 1
ATOM 2251 C CA . ALA A 1 292 ? -9.274 13.468 12.034 1.00 84.62 292 ALA A CA 1
ATOM 2252 C C . ALA A 1 292 ? -9.463 13.748 10.536 1.00 84.62 292 ALA A C 1
ATOM 2254 O O . ALA A 1 292 ? -8.567 13.433 9.751 1.00 84.62 292 ALA A O 1
ATOM 2255 N N . GLU A 1 293 ? -10.568 14.423 10.176 1.00 73.38 293 GLU A N 1
ATOM 2256 C CA . GLU A 1 293 ? -11.068 14.733 8.817 1.00 73.38 293 GLU A CA 1
ATOM 2257 C C . GLU A 1 293 ? -11.310 13.496 7.934 1.00 73.38 293 GLU A C 1
ATOM 2259 O O . GLU A 1 293 ? -12.361 13.379 7.310 1.00 73.38 293 GLU A O 1
ATOM 2264 N N . HIS A 1 294 ? -10.369 12.556 7.933 1.00 76.38 294 HIS A N 1
ATOM 2265 C CA . HIS A 1 294 ? -10.395 11.264 7.274 1.00 76.38 294 HIS A CA 1
ATOM 2266 C C . HIS A 1 294 ? -9.839 10.211 8.242 1.00 76.38 294 HIS A C 1
ATOM 2268 O O . HIS A 1 294 ? -8.802 10.417 8.874 1.00 76.38 294 HIS A O 1
ATOM 2274 N N . VAL A 1 295 ? -10.538 9.085 8.346 1.00 83.12 295 VAL A N 1
ATOM 2275 C CA . VAL A 1 295 ? -10.101 7.894 9.086 1.00 83.12 295 VAL A CA 1
ATOM 2276 C C . VAL A 1 295 ? -9.808 6.792 8.073 1.00 83.12 295 VAL A C 1
ATOM 2278 O O . VAL A 1 295 ? -10.516 6.694 7.066 1.00 83.12 295 VAL A O 1
ATOM 2281 N N . ASP A 1 296 ? -8.781 5.974 8.302 1.00 77.50 296 ASP A N 1
ATOM 2282 C CA . ASP A 1 296 ? -8.513 4.860 7.393 1.00 77.50 296 ASP A CA 1
ATOM 2283 C C . ASP A 1 296 ? -9.639 3.824 7.499 1.00 77.50 296 ASP A C 1
ATOM 2285 O O . ASP A 1 296 ? -10.027 3.432 8.609 1.00 77.50 296 ASP A O 1
ATOM 2289 N N . PRO A 1 297 ? -10.172 3.341 6.366 1.00 73.06 297 PRO A N 1
ATOM 2290 C CA . PRO A 1 297 ? -11.124 2.246 6.398 1.00 73.06 297 PRO A CA 1
ATOM 2291 C C . PRO A 1 297 ? -10.428 0.969 6.890 1.00 73.06 297 PRO A C 1
ATOM 2293 O O . PRO A 1 297 ? -9.301 0.673 6.506 1.00 73.06 297 PRO A O 1
ATOM 2296 N N . GLY A 1 298 ? -11.125 0.174 7.705 1.00 73.12 298 GLY A N 1
ATOM 2297 C CA . GLY A 1 298 ? -10.665 -1.168 8.083 1.00 73.12 298 GLY A CA 1
ATOM 2298 C C . GLY A 1 298 ? -9.901 -1.278 9.403 1.00 73.12 298 GLY A C 1
ATOM 2299 O O . GLY A 1 298 ? -9.555 -2.395 9.779 1.00 73.12 298 GLY A O 1
ATOM 2300 N N . PHE A 1 299 ? -9.707 -0.183 10.147 1.00 83.50 299 PHE A N 1
ATOM 2301 C CA . PHE A 1 299 ? -9.212 -0.250 11.524 1.00 83.50 299 PHE A CA 1
ATOM 2302 C C . PHE A 1 299 ? -10.175 0.434 12.499 1.00 83.50 299 PHE A C 1
ATOM 2304 O O . PHE A 1 299 ? -10.250 1.661 12.578 1.00 83.50 299 PHE A O 1
ATOM 2311 N N . LEU A 1 300 ? -10.905 -0.388 13.249 1.00 87.38 300 LEU A N 1
ATOM 2312 C CA . LEU A 1 300 ? -11.712 0.011 14.395 1.00 87.38 300 LEU A CA 1
ATOM 2313 C C . LEU A 1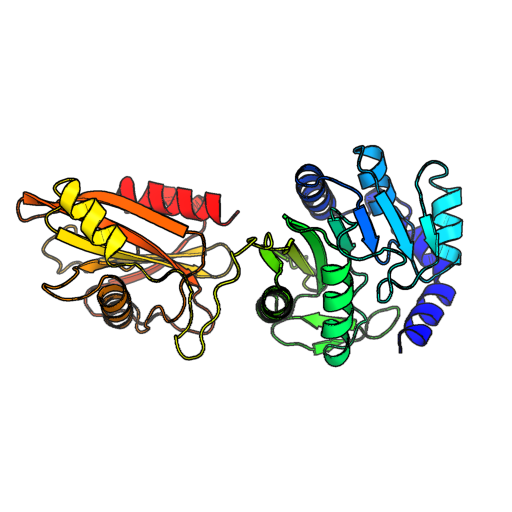 300 ? -11.526 -1.044 15.480 1.00 87.38 300 LEU A C 1
ATOM 2315 O O . LEU A 1 300 ? -11.979 -2.177 15.328 1.00 87.38 300 LEU A O 1
ATOM 2319 N N . GLU A 1 301 ? -10.900 -0.657 16.581 1.00 88.75 301 GLU A N 1
ATOM 2320 C CA . GLU A 1 301 ? -10.781 -1.501 17.765 1.00 88.75 301 GLU A CA 1
ATOM 2321 C C . GLU A 1 301 ? -11.410 -0.837 18.976 1.00 88.75 301 GLU A C 1
ATOM 2323 O O . GLU A 1 301 ? -11.613 0.378 19.023 1.00 88.75 301 GLU A O 1
ATOM 2328 N N . TRP A 1 302 ? -11.723 -1.650 19.978 1.00 90.56 302 TRP A N 1
ATOM 2329 C CA . TRP A 1 302 ? -12.157 -1.147 21.264 1.00 90.56 302 TRP A CA 1
ATOM 2330 C C . TRP A 1 302 ? -11.712 -2.048 22.402 1.00 90.56 302 TRP A C 1
ATOM 2332 O O . TRP A 1 302 ? -11.539 -3.257 22.246 1.00 90.56 302 TRP A O 1
ATOM 2342 N N . PHE A 1 303 ? -11.579 -1.447 23.577 1.00 81.44 303 PHE A N 1
ATOM 2343 C CA . PHE A 1 303 ? -11.405 -2.168 24.828 1.00 81.44 303 PHE A CA 1
ATOM 2344 C C . PHE A 1 303 ? -12.220 -1.511 25.941 1.00 81.44 303 PHE A C 1
ATOM 2346 O O . PHE A 1 303 ? -12.552 -0.321 25.886 1.00 81.44 303 PHE A O 1
ATOM 2353 N N . ASP A 1 304 ? -12.541 -2.315 26.953 1.00 88.88 304 ASP A N 1
ATOM 2354 C CA . ASP A 1 304 ? -13.326 -1.902 28.111 1.00 88.88 304 ASP A CA 1
ATOM 2355 C C . ASP A 1 304 ? -12.425 -1.750 29.335 1.00 88.88 304 ASP A C 1
ATOM 2357 O O . ASP A 1 304 ? -11.555 -2.584 29.584 1.00 88.88 304 ASP A O 1
ATOM 2361 N N . TYR A 1 305 ? -12.682 -0.732 30.148 1.00 78.94 305 TYR A N 1
ATOM 2362 C CA . TYR A 1 305 ? -12.021 -0.538 31.434 1.00 78.94 305 TYR A CA 1
ATOM 2363 C C . TYR A 1 305 ? -12.935 0.196 32.419 1.00 78.94 305 TYR A C 1
ATOM 2365 O O . TYR A 1 305 ? -13.971 0.759 32.058 1.00 78.94 305 TYR A O 1
ATOM 2373 N N . GLU A 1 306 ? -12.571 0.186 33.697 1.00 77.94 306 GLU A N 1
ATOM 2374 C CA . GLU A 1 306 ? -13.290 0.940 34.721 1.00 77.94 306 GLU A CA 1
ATOM 2375 C C . GLU A 1 306 ? -12.689 2.346 34.837 1.00 77.94 306 GLU A C 1
ATOM 2377 O O . GLU A 1 306 ? -11.500 2.515 35.110 1.00 77.94 306 GLU A O 1
ATOM 2382 N N . SER A 1 307 ? -13.503 3.379 34.604 1.00 75.25 307 SER A N 1
ATOM 2383 C CA . SER A 1 307 ? -13.052 4.764 34.787 1.00 75.25 307 SER A CA 1
ATOM 2384 C C . SER A 1 307 ? -12.828 5.090 36.265 1.00 75.25 307 SER A C 1
ATOM 2386 O O . SER A 1 307 ? -13.374 4.442 37.153 1.00 75.25 307 SER A O 1
ATOM 2388 N N . ARG A 1 308 ? -12.158 6.215 36.548 1.00 66.88 308 ARG A N 1
ATOM 2389 C CA . ARG A 1 308 ? -12.030 6.773 37.910 1.00 66.88 308 ARG A CA 1
ATOM 2390 C C . ARG A 1 308 ? -13.366 6.901 38.662 1.00 66.88 308 ARG A C 1
ATOM 2392 O O . ARG A 1 308 ? -13.389 6.845 39.886 1.00 66.88 308 ARG A O 1
ATOM 2399 N N . SER A 1 309 ? -14.471 7.096 37.941 1.00 70.56 309 SER A N 1
ATOM 2400 C CA . SER A 1 309 ? -15.818 7.196 38.521 1.00 70.56 309 SER A CA 1
ATOM 2401 C C . SER A 1 309 ? -16.495 5.847 38.808 1.00 70.56 309 SER A C 1
ATOM 2403 O O . SER A 1 309 ? -17.664 5.842 39.178 1.00 70.56 309 SER A O 1
ATOM 2405 N N . GLY A 1 310 ? -15.804 4.721 38.602 1.00 76.56 310 GLY A N 1
ATOM 2406 C CA . GLY A 1 310 ? -16.355 3.367 38.740 1.00 76.56 310 GLY A CA 1
ATOM 2407 C C . GLY A 1 310 ? -17.259 2.933 37.582 1.00 76.56 310 GLY A C 1
ATOM 2408 O O . GLY A 1 310 ? -17.805 1.837 37.592 1.00 76.56 310 GLY A O 1
ATOM 2409 N N . ARG A 1 311 ? -17.439 3.801 36.579 1.00 78.56 311 ARG A N 1
ATOM 2410 C CA . ARG A 1 311 ? -18.284 3.534 35.410 1.00 78.56 311 ARG A CA 1
ATOM 2411 C C . ARG A 1 311 ? -17.550 2.670 34.406 1.00 78.56 311 ARG A C 1
ATOM 2413 O O . ARG A 1 311 ? -16.401 2.988 34.057 1.00 78.56 311 ARG A O 1
ATOM 2420 N N . ARG A 1 312 ? -18.239 1.657 33.884 1.00 86.12 312 ARG A N 1
ATOM 2421 C CA . ARG A 1 312 ? -17.718 0.812 32.809 1.00 86.12 312 ARG A CA 1
ATOM 2422 C C . ARG A 1 312 ? -17.595 1.635 31.528 1.00 86.12 312 ARG A C 1
ATOM 2424 O O . ARG A 1 312 ? -18.575 2.195 31.042 1.00 86.12 312 ARG A O 1
ATOM 2431 N N . THR A 1 313 ? -16.374 1.757 31.026 1.00 85.25 313 THR A N 1
ATOM 2432 C CA . THR A 1 313 ? -16.002 2.676 29.946 1.00 85.25 313 THR A CA 1
ATOM 2433 C C . THR A 1 313 ? -15.485 1.890 28.755 1.00 85.25 313 THR A C 1
ATOM 2435 O O . THR A 1 313 ? -14.684 0.979 28.946 1.00 85.25 313 THR A O 1
ATOM 2438 N N . ARG A 1 314 ? -15.922 2.245 27.544 1.00 91.81 314 ARG A N 1
ATOM 2439 C CA . ARG A 1 314 ? -15.383 1.704 26.291 1.00 91.81 314 ARG A CA 1
ATOM 2440 C C . ARG A 1 314 ? -14.649 2.796 25.539 1.00 91.81 314 ARG A C 1
ATOM 2442 O O . ARG A 1 314 ? -15.219 3.862 25.306 1.00 91.81 314 ARG A O 1
ATOM 2449 N N . GLN A 1 315 ? -13.418 2.504 25.142 1.00 91.31 315 GLN A N 1
ATOM 2450 C CA . GLN A 1 315 ? -12.666 3.341 24.220 1.00 91.31 315 GLN A CA 1
ATOM 2451 C C . GLN A 1 315 ? -12.752 2.749 22.819 1.00 91.31 315 GLN A C 1
ATOM 2453 O O . GLN A 1 315 ? -12.306 1.625 22.618 1.00 91.31 315 GLN A O 1
ATOM 2458 N N . PHE A 1 316 ? -13.304 3.495 21.864 1.00 93.50 316 PHE A N 1
ATOM 2459 C CA . PHE A 1 316 ? -13.226 3.175 20.439 1.00 93.50 316 PHE A CA 1
ATOM 2460 C C . PHE A 1 316 ? -12.005 3.861 19.843 1.00 93.50 316 PHE A C 1
ATOM 2462 O O . PHE A 1 316 ? -11.788 5.046 20.078 1.00 93.50 316 PHE A O 1
ATOM 2469 N N . THR A 1 317 ? -11.193 3.139 19.081 1.00 94.56 317 THR A N 1
ATOM 2470 C CA . THR A 1 317 ? -10.012 3.702 18.429 1.00 94.56 317 THR A CA 1
ATOM 2471 C C . THR A 1 317 ? -10.005 3.389 16.945 1.00 94.56 317 THR A C 1
ATOM 2473 O O . THR A 1 317 ? -10.179 2.241 16.540 1.00 94.56 317 THR A O 1
ATOM 2476 N N . VAL A 1 318 ? -9.793 4.434 16.148 1.00 92.69 318 VAL A N 1
ATOM 2477 C CA . VAL A 1 318 ? -9.684 4.372 14.686 1.00 92.69 318 VAL A CA 1
ATOM 2478 C C . VAL A 1 318 ? -8.259 4.683 14.237 1.00 92.69 318 VAL A C 1
ATOM 2480 O O . VAL A 1 318 ? -7.446 5.177 15.018 1.00 92.69 318 VAL A O 1
ATOM 2483 N N . SER A 1 319 ? -7.946 4.398 12.978 1.00 93.62 319 SER A N 1
ATOM 2484 C CA . SER A 1 319 ? -6.669 4.776 12.368 1.00 93.62 319 SER A CA 1
ATOM 2485 C C . SER A 1 319 ? -6.798 6.117 11.647 1.00 93.62 319 SER A C 1
ATOM 2487 O O . SER A 1 319 ? -7.785 6.350 10.948 1.00 93.62 319 SER A O 1
ATOM 2489 N N . VAL A 1 320 ? -5.833 7.017 11.849 1.00 93.94 320 VAL A N 1
ATOM 2490 C CA . VAL A 1 320 ? -5.828 8.363 11.253 1.00 93.94 320 VAL A CA 1
ATOM 2491 C C . VAL A 1 320 ? -4.452 8.648 10.640 1.00 93.94 320 VAL A C 1
ATOM 2493 O O . VAL A 1 320 ? -3.463 8.706 11.372 1.00 93.94 320 VAL A O 1
ATOM 2496 N N . PRO A 1 321 ? -4.343 8.877 9.322 1.00 89.81 321 PRO A N 1
ATOM 2497 C CA . PRO A 1 321 ? -3.058 9.178 8.697 1.00 89.81 321 PRO A CA 1
ATOM 2498 C C . PRO A 1 321 ? -2.627 10.614 9.017 1.00 89.81 321 PRO A C 1
ATOM 2500 O O . PRO A 1 321 ? -3.460 11.508 9.037 1.00 89.81 321 PRO A O 1
ATOM 2503 N N . LEU A 1 322 ? -1.343 10.904 9.233 1.00 88.31 322 LEU A N 1
ATOM 2504 C CA . LEU A 1 322 ? -0.891 12.271 9.538 1.00 88.31 322 LEU A CA 1
ATOM 2505 C C . LEU A 1 322 ? -1.097 13.240 8.356 1.00 88.31 322 LEU A C 1
ATOM 2507 O O . LEU A 1 322 ? -1.497 14.380 8.574 1.00 88.31 322 LEU A O 1
ATOM 2511 N N . THR A 1 323 ? -0.819 12.793 7.128 1.00 79.81 323 THR A N 1
ATOM 2512 C CA . THR A 1 323 ? -0.947 13.499 5.832 1.00 79.81 323 THR A CA 1
ATOM 2513 C C . THR A 1 323 ? -0.761 15.023 5.890 1.00 79.81 323 THR A C 1
ATOM 2515 O O . THR A 1 323 ? -1.724 15.781 5.976 1.00 79.81 323 THR A O 1
ATOM 2518 N N . GLY A 1 324 ? 0.489 15.498 5.827 1.00 70.44 324 GLY A N 1
ATOM 2519 C CA . GLY A 1 324 ? 0.811 16.930 5.686 1.00 70.44 324 GLY A CA 1
ATOM 2520 C C . GLY A 1 324 ? 0.490 17.814 6.902 1.00 70.44 324 GLY A C 1
ATOM 2521 O O . GLY A 1 324 ? 0.712 19.026 6.852 1.00 70.44 324 GLY A O 1
ATOM 2522 N N . ARG A 1 325 ? -0.007 17.233 8.002 1.00 83.31 325 ARG A N 1
ATOM 2523 C CA . ARG A 1 325 ? -0.330 17.941 9.247 1.00 83.31 325 ARG A CA 1
ATOM 2524 C C . ARG A 1 325 ? 0.850 17.928 10.213 1.00 83.31 325 ARG A C 1
ATOM 2526 O O . ARG A 1 325 ? 1.701 17.042 10.187 1.00 83.31 325 ARG A O 1
ATOM 2533 N N . GLN A 1 326 ? 0.902 18.931 11.085 1.00 86.94 326 GLN A N 1
ATOM 2534 C CA . GLN A 1 326 ? 1.887 19.005 12.162 1.00 86.94 326 GLN A CA 1
ATOM 2535 C C . GLN A 1 326 ? 1.209 18.766 13.505 1.00 86.94 326 GLN A C 1
ATOM 2537 O O . GLN A 1 326 ? 0.184 19.375 13.799 1.00 86.94 326 GLN A O 1
ATOM 2542 N N . VAL A 1 327 ? 1.822 17.917 14.331 1.00 92.19 327 VAL A N 1
ATOM 2543 C CA . VAL A 1 327 ? 1.369 17.673 15.703 1.00 92.19 327 VAL A CA 1
ATOM 2544 C C . VAL A 1 327 ? 1.684 18.894 16.561 1.00 92.19 327 VAL A C 1
ATOM 2546 O O . VAL A 1 327 ? 2.845 19.296 16.690 1.00 92.19 327 VAL A O 1
ATOM 2549 N N . LYS A 1 328 ? 0.650 19.457 17.182 1.00 91.75 328 LYS A N 1
ATOM 2550 C CA . LYS A 1 328 ? 0.751 20.541 18.154 1.00 91.75 328 LYS A CA 1
ATOM 2551 C C . LYS A 1 328 ? 0.010 20.146 19.425 1.00 91.75 328 LYS A C 1
ATOM 2553 O O . LYS A 1 328 ? -1.212 20.135 19.440 1.00 91.75 328 LYS A O 1
ATOM 2558 N N . LEU A 1 329 ? 0.769 19.862 20.479 1.00 89.94 329 LEU A N 1
ATOM 2559 C CA . LEU A 1 329 ? 0.205 19.417 21.750 1.00 89.94 329 LEU A CA 1
ATOM 2560 C C . LEU A 1 329 ? -0.516 20.534 22.514 1.00 89.94 329 LEU A C 1
ATOM 2562 O O . LEU A 1 329 ? -0.063 21.685 22.504 1.00 89.94 329 LEU A O 1
ATOM 2566 N N . SER A 1 330 ? -1.591 20.168 23.213 1.00 86.62 330 SER A N 1
ATOM 2567 C CA . SER A 1 330 ? -2.175 20.961 24.301 1.00 86.62 330 SER A CA 1
ATOM 2568 C C . SER A 1 330 ? -1.374 20.845 25.601 1.00 86.62 330 SER A C 1
ATOM 2570 O O . SER A 1 330 ? -0.392 20.111 25.694 1.00 86.62 330 SER A O 1
ATOM 2572 N N . GLU A 1 331 ? -1.818 21.560 26.639 1.00 82.88 331 GLU A N 1
ATOM 2573 C CA . GLU A 1 331 ? -1.261 21.468 27.997 1.00 82.88 331 GLU A CA 1
ATOM 2574 C C . GLU A 1 331 ? -1.520 20.108 28.675 1.00 82.88 331 GLU A C 1
ATOM 2576 O O . GLU A 1 331 ? -0.894 19.796 29.691 1.00 82.88 331 GLU A O 1
ATOM 2581 N N . GLU A 1 332 ? -2.404 19.283 28.107 1.00 79.00 332 GLU A N 1
ATOM 2582 C CA . GLU A 1 332 ? -2.703 17.932 28.597 1.00 79.00 332 GLU A CA 1
ATOM 2583 C C . GLU A 1 332 ? -1.543 16.959 28.355 1.00 79.00 332 GLU A C 1
ATOM 2585 O O . GLU A 1 332 ? -1.408 15.960 29.063 1.00 79.00 332 GLU A O 1
ATOM 2590 N N . HIS A 1 333 ? -0.640 17.295 27.427 1.00 86.94 333 HIS A N 1
ATOM 2591 C CA . HIS A 1 333 ? 0.483 16.455 27.034 1.00 86.94 333 HIS A CA 1
ATOM 2592 C C . HIS A 1 333 ? 1.820 17.191 27.158 1.00 86.94 333 HIS A C 1
ATOM 2594 O O . HIS A 1 333 ? 1.986 18.331 26.735 1.00 86.94 333 HIS A O 1
ATOM 2600 N N . THR A 1 334 ? 2.821 16.516 27.722 1.00 85.06 334 THR A N 1
ATOM 2601 C CA . THR A 1 334 ? 4.158 17.106 27.947 1.00 85.06 334 THR A CA 1
ATOM 2602 C C . THR A 1 334 ? 5.133 16.849 26.806 1.00 85.06 334 THR A C 1
ATOM 2604 O O . THR A 1 334 ? 6.051 17.639 26.578 1.00 85.06 334 THR A O 1
ATOM 2607 N N . SER A 1 335 ? 4.949 15.748 26.083 1.00 90.38 335 SER A N 1
ATOM 2608 C CA . SER A 1 335 ? 5.762 15.372 24.932 1.00 90.38 335 SER A CA 1
ATOM 2609 C C . SER A 1 335 ? 5.009 14.409 24.028 1.00 90.38 335 SER A C 1
ATOM 2611 O O . SER A 1 335 ? 4.030 13.791 24.439 1.00 90.38 335 SER A O 1
ATOM 2613 N N . TYR A 1 336 ? 5.497 14.256 22.803 1.00 94.38 336 TYR A N 1
ATOM 2614 C CA . TYR A 1 336 ? 5.107 13.170 21.918 1.00 94.38 336 TYR A CA 1
ATOM 2615 C C . TYR A 1 336 ? 6.354 12.541 21.311 1.00 94.38 336 TYR A C 1
ATOM 2617 O O . TYR A 1 336 ? 7.411 13.175 21.221 1.00 94.38 336 TYR A O 1
ATOM 2625 N N . ARG A 1 337 ? 6.223 11.302 20.851 1.00 94.56 337 ARG A N 1
ATOM 2626 C CA . ARG A 1 337 ? 7.221 10.667 19.994 1.00 94.56 337 ARG A CA 1
ATOM 2627 C C . ARG A 1 337 ? 6.560 9.728 19.006 1.00 94.56 337 ARG A C 1
ATOM 2629 O O . ARG A 1 337 ? 5.455 9.243 19.221 1.00 94.56 337 ARG A O 1
ATOM 2636 N N . TRP A 1 338 ? 7.289 9.454 17.938 1.00 95.75 338 TRP A N 1
ATOM 2637 C CA . TRP A 1 338 ? 6.915 8.440 16.971 1.00 95.75 338 TRP A CA 1
ATOM 2638 C C . TRP A 1 338 ? 7.599 7.126 17.312 1.00 95.75 338 TRP A C 1
ATOM 2640 O O . TRP A 1 338 ? 8.804 7.112 17.583 1.00 95.75 338 TRP A O 1
ATOM 2650 N N . ILE A 1 339 ? 6.842 6.036 17.292 1.00 95.25 339 ILE A N 1
ATOM 2651 C CA . ILE A 1 339 ? 7.357 4.699 17.586 1.00 95.25 339 ILE A CA 1
ATOM 2652 C C . ILE A 1 339 ? 7.078 3.747 16.430 1.00 95.25 339 ILE A C 1
ATOM 2654 O O . ILE A 1 339 ? 6.055 3.861 15.768 1.00 95.25 339 ILE A O 1
ATOM 2658 N N . SER A 1 340 ? 7.983 2.802 16.212 1.00 93.50 340 SER A N 1
ATOM 2659 C CA . SER A 1 340 ? 7.788 1.642 15.334 1.00 93.50 340 SER A CA 1
ATOM 2660 C C . SER A 1 340 ? 7.218 0.445 16.106 1.00 93.50 340 SER A C 1
ATOM 2662 O O . SER A 1 340 ? 7.145 0.467 17.340 1.00 93.50 340 SER A O 1
ATOM 2664 N N . SER A 1 341 ? 6.867 -0.629 15.392 1.00 93.12 341 SER A N 1
ATOM 2665 C CA . SER A 1 341 ? 6.376 -1.883 15.982 1.00 93.12 341 SER A CA 1
ATOM 2666 C C . SER A 1 341 ? 7.332 -2.468 17.030 1.00 93.12 341 SER A C 1
ATOM 2668 O O . SER A 1 341 ? 6.896 -2.900 18.096 1.00 93.12 341 SER A O 1
ATOM 2670 N N . GLU A 1 342 ? 8.644 -2.395 16.789 1.00 93.31 342 GLU A N 1
ATOM 2671 C CA . GLU A 1 342 ? 9.689 -2.884 17.702 1.00 93.31 342 GLU A CA 1
ATOM 2672 C C . GLU A 1 342 ? 9.754 -2.097 19.020 1.00 93.31 342 GLU A C 1
ATOM 2674 O O . GLU A 1 342 ? 10.250 -2.586 20.036 1.00 93.31 342 GLU A O 1
ATOM 2679 N N . GLN A 1 343 ? 9.255 -0.860 19.022 1.00 94.94 343 GLN A N 1
ATOM 2680 C CA . GLN A 1 343 ? 9.335 0.046 20.163 1.00 94.94 343 GLN A CA 1
ATOM 2681 C C . GLN A 1 343 ? 8.084 0.005 21.050 1.00 94.94 343 GLN A C 1
ATOM 2683 O O . GLN A 1 343 ? 8.119 0.592 22.135 1.00 94.94 343 GLN A O 1
ATOM 2688 N N . VAL A 1 344 ? 7.017 -0.702 20.656 1.00 93.44 344 VAL A N 1
ATOM 2689 C CA . VAL A 1 344 ? 5.754 -0.779 21.417 1.00 93.44 344 VAL A CA 1
ATOM 2690 C C . VAL A 1 344 ? 5.985 -1.265 22.848 1.00 93.44 344 VAL A C 1
ATOM 2692 O O . VAL A 1 344 ? 5.501 -0.651 23.799 1.00 93.44 344 VAL A O 1
ATOM 2695 N N . ASP A 1 345 ? 6.789 -2.311 23.035 1.00 91.75 345 ASP A N 1
ATOM 2696 C CA . ASP A 1 345 ? 7.029 -2.891 24.362 1.00 91.75 345 ASP A CA 1
ATOM 2697 C C . ASP A 1 345 ? 7.807 -1.959 25.293 1.00 91.75 345 ASP A C 1
ATOM 2699 O O . ASP A 1 345 ? 7.595 -1.986 26.510 1.00 91.75 345 ASP A O 1
ATOM 2703 N N . SER A 1 346 ? 8.645 -1.094 24.714 1.00 91.12 346 SER A N 1
ATOM 2704 C CA . SER A 1 346 ? 9.440 -0.095 25.434 1.00 91.12 346 SER A CA 1
ATOM 2705 C C . SER A 1 346 ? 8.638 1.125 25.895 1.00 91.12 346 SER A C 1
ATOM 2707 O O . SER A 1 346 ? 9.174 1.954 26.628 1.00 91.12 346 SER A O 1
ATOM 2709 N N . THR A 1 347 ? 7.377 1.261 25.470 1.00 92.81 347 THR A N 1
ATOM 2710 C CA . THR A 1 347 ? 6.524 2.373 25.904 1.00 92.81 347 THR A CA 1
ATOM 2711 C C . THR A 1 347 ? 6.132 2.255 27.376 1.00 92.81 347 THR A C 1
ATOM 2713 O O . THR A 1 347 ? 5.982 1.153 27.919 1.00 92.81 347 THR A O 1
ATOM 2716 N N . ASN A 1 348 ? 5.891 3.399 28.009 1.00 91.19 348 ASN A N 1
ATOM 2717 C CA . ASN A 1 348 ? 5.250 3.501 29.319 1.00 91.19 348 ASN A CA 1
ATOM 2718 C C . ASN A 1 348 ? 3.711 3.453 29.205 1.00 91.19 348 ASN A C 1
ATOM 2720 O O . ASN A 1 348 ? 3.015 4.114 29.968 1.00 91.19 348 ASN A O 1
ATOM 2724 N N . ALA A 1 349 ? 3.177 2.734 28.215 1.00 91.00 349 ALA A N 1
ATOM 2725 C CA . ALA A 1 349 ? 1.743 2.604 27.977 1.00 91.00 349 ALA A CA 1
ATOM 2726 C C . ALA A 1 349 ? 1.130 1.426 28.752 1.00 91.00 349 ALA A C 1
ATOM 2728 O O . ALA A 1 349 ? 1.833 0.492 29.159 1.00 91.00 349 ALA A O 1
ATOM 2729 N N . THR A 1 350 ? -0.193 1.443 28.927 1.00 85.94 350 THR A N 1
ATOM 2730 C CA . THR A 1 350 ? -0.945 0.325 29.521 1.00 85.94 350 THR A CA 1
ATOM 2731 C C . THR A 1 350 ? -0.885 -0.932 28.636 1.00 85.94 350 THR A C 1
ATOM 2733 O O . THR A 1 350 ? -0.613 -0.834 27.433 1.00 85.94 350 THR A O 1
ATOM 2736 N N . PRO A 1 351 ? -1.134 -2.138 29.187 1.00 86.56 351 PRO A N 1
ATOM 2737 C CA . PRO A 1 351 ? -1.228 -3.363 28.392 1.00 86.56 351 PRO A CA 1
ATOM 2738 C C . PRO A 1 351 ? -2.245 -3.274 27.247 1.00 86.56 351 PRO A C 1
ATOM 2740 O O . PRO A 1 351 ? -1.968 -3.759 26.153 1.00 86.56 351 PRO A O 1
ATOM 2743 N N . GLU A 1 352 ? -3.385 -2.628 27.483 1.00 85.69 352 GLU A N 1
ATOM 2744 C CA . GLU A 1 352 ? -4.457 -2.423 26.509 1.00 85.69 352 GLU A CA 1
ATOM 2745 C C . GLU A 1 352 ? -3.969 -1.565 25.340 1.00 85.69 352 GLU A C 1
ATOM 2747 O O . GLU A 1 352 ? -4.068 -1.992 24.191 1.00 85.69 352 GLU A O 1
ATOM 2752 N N . THR A 1 353 ? -3.331 -0.424 25.623 1.00 89.50 353 THR A N 1
ATOM 2753 C CA . THR A 1 353 ? -2.748 0.441 24.590 1.00 89.50 353 THR A CA 1
ATOM 2754 C C . THR A 1 353 ? -1.632 -0.274 23.830 1.00 89.50 353 THR A C 1
ATOM 2756 O O . THR A 1 353 ? -1.569 -0.190 22.608 1.00 89.50 353 THR A O 1
ATOM 2759 N N . LYS A 1 354 ? -0.771 -1.050 24.502 1.00 92.44 354 LYS A N 1
ATOM 2760 C CA . LYS A 1 354 ? 0.252 -1.856 23.811 1.00 92.44 354 LYS A CA 1
ATOM 2761 C C . LYS A 1 354 ? -0.376 -2.891 22.877 1.00 92.44 354 LYS A C 1
ATOM 2763 O O . LYS A 1 354 ? 0.116 -3.074 21.768 1.00 92.44 354 LYS A O 1
ATOM 2768 N N . ASN A 1 355 ? -1.443 -3.566 23.302 1.00 88.06 355 ASN A N 1
ATOM 2769 C CA . ASN A 1 355 ? -2.152 -4.540 22.470 1.00 88.06 355 ASN A CA 1
ATOM 2770 C C . ASN A 1 355 ? -2.814 -3.874 21.261 1.00 88.06 355 ASN A C 1
ATOM 2772 O O . ASN A 1 355 ? -2.627 -4.364 20.153 1.00 88.06 355 ASN A O 1
ATOM 2776 N N . LEU A 1 356 ? -3.486 -2.739 21.467 1.00 92.06 356 LEU A N 1
ATOM 2777 C CA . LEU A 1 356 ? -4.056 -1.907 20.407 1.00 92.06 356 LEU A CA 1
ATOM 2778 C C . LEU A 1 356 ? -2.990 -1.519 19.372 1.00 92.06 356 LEU A C 1
ATOM 2780 O O . LEU A 1 356 ? -3.180 -1.720 18.178 1.00 92.06 356 LEU A O 1
ATOM 2784 N N . LEU A 1 357 ? -1.835 -1.016 19.820 1.00 94.00 357 LEU A N 1
ATOM 2785 C CA . LEU A 1 357 ? -0.743 -0.622 18.927 1.00 94.00 357 LEU A CA 1
ATOM 2786 C C . LEU A 1 357 ? -0.161 -1.824 18.171 1.00 94.00 357 LEU A C 1
ATOM 2788 O O . LEU A 1 357 ? 0.109 -1.716 16.979 1.00 94.00 357 LEU A O 1
ATOM 2792 N N . ARG A 1 358 ? 0.007 -2.985 18.824 1.00 92.44 358 ARG A N 1
ATOM 2793 C CA . ARG A 1 358 ? 0.427 -4.220 18.134 1.00 92.44 358 ARG A CA 1
ATOM 2794 C C . ARG A 1 358 ? -0.603 -4.667 17.103 1.00 92.44 358 ARG A C 1
ATOM 2796 O O . ARG A 1 358 ? -0.202 -5.090 16.022 1.00 92.44 358 ARG A O 1
ATOM 2803 N N . SER A 1 359 ? -1.891 -4.578 17.428 1.00 86.56 359 SER A N 1
ATOM 2804 C CA . SER A 1 359 ? -2.965 -4.917 16.497 1.00 86.56 359 SER A CA 1
ATOM 2805 C C . SER A 1 359 ? -2.944 -3.988 15.293 1.00 86.56 359 SER A C 1
ATOM 2807 O O . SER A 1 359 ? -2.928 -4.461 14.162 1.00 86.56 359 SER A O 1
ATOM 2809 N N . TRP A 1 360 ? -2.788 -2.681 15.521 1.00 92.19 360 TRP A N 1
ATOM 2810 C CA . TRP A 1 360 ? -2.621 -1.707 14.447 1.00 92.19 360 TRP A CA 1
ATOM 2811 C C . TRP A 1 360 ? -1.415 -2.026 13.567 1.00 92.19 360 TRP A C 1
ATOM 2813 O O . TRP A 1 360 ? -1.568 -2.145 12.358 1.00 92.19 360 TRP A O 1
ATOM 2823 N N . PHE A 1 361 ? -0.235 -2.258 14.151 1.00 86.69 361 PHE A N 1
ATOM 2824 C CA . PHE A 1 361 ? 0.943 -2.643 13.371 1.00 86.69 361 PHE A CA 1
ATOM 2825 C C . PHE A 1 361 ? 0.740 -3.965 12.628 1.00 86.69 361 PHE A C 1
ATOM 2827 O O . PHE A 1 361 ? 1.285 -4.122 11.551 1.00 86.69 361 PHE A O 1
ATOM 2834 N N . THR A 1 362 ? -0.036 -4.905 13.166 1.00 82.69 362 THR A N 1
ATOM 2835 C CA . THR A 1 362 ? -0.345 -6.174 12.486 1.00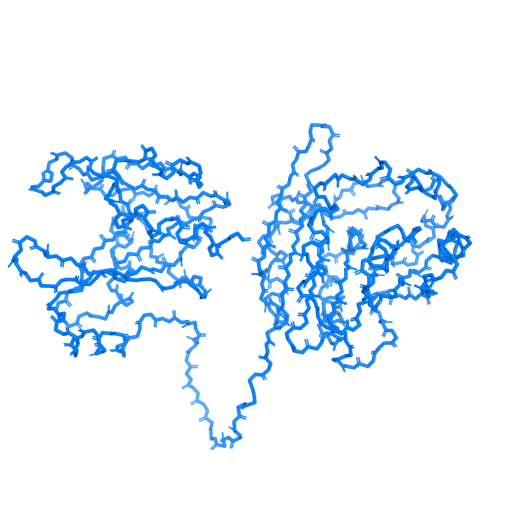 82.69 362 THR A CA 1
ATOM 2836 C C . THR A 1 362 ? -1.348 -5.983 11.350 1.00 82.69 362 THR A C 1
ATOM 2838 O O . THR A 1 362 ? -1.254 -6.675 10.349 1.00 82.69 362 THR A O 1
ATOM 2841 N N . ALA A 1 363 ? -2.302 -5.064 11.498 1.00 71.56 363 ALA A N 1
ATOM 2842 C CA . ALA A 1 363 ? -3.294 -4.737 10.478 1.00 71.56 363 ALA A CA 1
ATOM 2843 C C . ALA A 1 363 ? -2.733 -3.824 9.372 1.00 71.56 363 ALA A C 1
ATOM 2845 O O . ALA A 1 363 ? -3.251 -3.824 8.259 1.00 71.56 363 ALA A O 1
ATOM 2846 N N . ALA A 1 364 ? -1.697 -3.041 9.687 1.00 59.44 364 ALA A N 1
ATOM 2847 C CA . ALA A 1 364 ? -1.012 -2.129 8.773 1.00 59.44 364 ALA A CA 1
ATOM 2848 C C . ALA A 1 364 ? 0.185 -2.766 8.031 1.00 59.44 364 ALA A C 1
ATOM 2850 O O . ALA A 1 364 ? 0.745 -2.132 7.133 1.00 59.44 364 ALA A O 1
ATOM 2851 N N . LEU A 1 365 ? 0.599 -3.980 8.422 1.00 43.47 365 LEU A N 1
ATOM 2852 C CA . LEU A 1 365 ? 1.631 -4.805 7.771 1.00 43.47 365 LEU A CA 1
ATOM 2853 C C . LEU A 1 365 ? 0.986 -5.849 6.857 1.00 43.47 365 LEU A C 1
ATOM 2855 O O . LEU A 1 365 ? 1.579 -6.097 5.777 1.00 43.47 365 LEU A O 1
#

pLDDT: mean 83.84, std 16.0, range [26.05, 98.81]

Secondary structure (DSSP, 8-state):
-HHHHHHHHHHTHHHHHHHH-SGGGS-HHHHHHHHHHHHT--SEEEEET-TTSHHHHHHHHTT--EEEEES-HHHHHHHHHH-TTS-EEE--TTS-S--TT-EEEEEEESSSTTS-TTTHHHHHHHHHHHEEEEEEEEEEEEE-SS--EE--SSS-EEEE-HHHHHHHHHTTTEEEEEEEEE--TTS--EEEEEEEEPP----------------S----HHHHHHHHHTT--EEEEEEEEEETTEEEEEEE-TT-SSSTT-EE-SEEEPPTT--HHHHHHHHHHHHHSS--SS--TT-EEEEEEE-TTS-EEEEEEEEEE-TT------TTEEEEEEE-GGGGGGSS--HHHHHHHHHHHHHH-

Sequence (365 aa):
MREGVRSAYQRRAGEYVQALGSLDVMASNDRQLISEWAESLTGRVVDAGCGPGHWTQLLYESGVDVVGIDMVEEFVESAKERFPSTPFEVGDFASLPFEDMQLGGILAWYSTIHIPPTEMPAVLDEFVRCLQPGGSLLMGFFSGEDIEKFNHAIAPAYFWPPDELRDELSQRGLSVVRVQTRHDLGSRPHGALWARKTPREELPVSNQPSDQRSEGMVLSEELRTAAEAEGIEKFVVGAVIHDVGRVLVVTRSLSDDFLPGLEEVPSGGVDSGEGLSEALNRELTEEVGFAAEHVDPGFLEWFDYESRSGRRTRQFTVSVPLTGRQVKLSEEHTSYRWISSEQVDSTNATPETKNLLRSWFTAAL

Organism: NCBI:txid1463631

Nearest PDB structures (foldseek):
  3h2b-assembly1_A  TM=8.964E-01  e=1.642E-18  Corynebacterium glutamicum ATCC 13032
  7d8d-assembly1_A  TM=7.777E-01  e=1.787E-11  Saccharomyces cerevisiae
  3ou2-assembly1_A  TM=7.304E-01  e=1.490E-11  Streptomyces luridus
  3hnr-assembly1_A  TM=7.788E-01  e=2.924E-09  [Bacillus thuringiensis] serovar konkukian
  4zb3-assembly1_A-2  TM=4.496E-01  e=1.500E-09  Arabidopsis thaliana

Solvent-accessible surface area (backbone atoms only — not comparable to full-atom values): 20088 Å² total; per-residue (Å²): 108,68,67,59,46,41,54,37,46,57,78,41,37,72,60,48,44,64,68,66,62,47,81,86,68,60,52,68,67,58,54,50,52,54,48,59,53,55,73,74,53,58,72,36,31,36,24,35,41,31,50,58,28,63,66,40,45,54,42,40,78,70,70,45,57,48,36,20,28,20,71,38,56,71,28,39,54,53,21,40,71,76,37,75,86,53,51,66,43,76,38,49,64,69,63,57,100,61,59,74,44,64,22,13,29,38,36,28,64,54,48,58,30,62,51,51,79,92,51,40,63,59,37,52,52,42,50,49,43,26,34,20,67,63,11,36,40,38,36,31,43,35,38,36,93,49,79,40,81,42,92,43,101,67,45,58,29,38,28,34,23,67,66,61,55,48,47,61,39,41,79,64,49,23,50,74,68,42,77,48,75,50,68,54,93,94,53,72,40,32,29,38,41,35,28,31,28,54,64,76,76,87,71,80,91,72,95,80,86,85,89,85,78,83,89,64,91,62,64,47,73,62,61,52,54,54,40,46,76,72,64,41,73,42,50,30,30,32,36,51,33,29,52,97,81,28,35,50,35,36,23,34,18,78,87,45,97,70,69,50,59,32,33,40,53,58,62,37,69,49,54,95,90,54,52,61,50,57,32,37,28,50,39,32,32,55,50,35,54,44,51,57,96,52,64,50,82,94,44,77,48,70,56,77,47,72,43,99,84,70,39,39,24,37,38,41,34,34,33,23,67,48,83,98,62,70,85,39,70,31,87,66,37,74,48,72,50,76,38,39,77,89,44,49,82,77,48,64,39,53,73,65,57,42,49,52,52,50,49,48,50,60,74,66,101

Foldseek 3Di:
DVVLLLVLCLVCLVVCCVVVVDPVPPDVVNLVVLLVLLVQFDAEEEAAQCFLPPSQLSSVVVVHNYEYEHQHVSSQVNNCVVPVPGHYDYDHLLADPAAFQRHLEYEAEQVCQQPQPVRVLSSLLSRNRHHHAFHKYKYKYFADPDFDWDDDPRHIGTHDHQVVVCVSNVVNQWHWQAKDWDDDVPDGIMIMTMTTRHGDPPDDDDDDDDDDDDDDPAQDVVVVVVVVVVQADWEKEFEQEDDDQWTKWFFFDQPDPPDHRAIATQMDTADDPRGRQRRQQVSCCAAFNGGLVDFDPPDWDKDWDQDPVRGIYIYIYTYGYCPPHGGDGHNRTDDMDIDHLVCLVVGSYDPVRSVSVNVVSVSSD

InterPro domains:
  IPR000086 NUDIX hydrolase domain [PF00293] (236-357)
  IPR000086 NUDIX hydrolase domain [PS51462] (232-363)
  IPR015797 NUDIX hydrolase-like domain superfamily [SSF55811] (235-361)
  IPR020084 NUDIX hydrolase, conserved site [PS00893] (268-289)
  IPR029063 S-adenosyl-L-methionine-dependent methyltransferase superfamily [G3DSA:3.40.50.150] (2-202)
  IPR029063 S-adenosyl-L-methionine-dependent methyltransferase superfamily [SSF53335] (4-188)
  IPR041698 Methyltransferase domain 25 [PF13649] (45-135)

Mean predicted aligned error: 15.96 Å